Protein AF-A0A439REX5-F1 (afdb_monomer_lite)

Sequence (336 aa):
MKHLKIVAKGWEGYTSYIGGVPFKDGVSEHPVPRYIADRISSGIAMVEINEDGSETPAGVAHRLVAETRERAPVVEALARATDKELEDEAKLDALRAQKAPVERFYTREELEKVVEETGLKGLREISDRWDVKHRAVNPLIEMVLKAQEEFLAKRNQRLQSIADRQAAATKEAEVERLARLEAERLAQEEADRIASTVLGSSVLASVYQVAGHVIQLGEIVNMAHKRSGLTVTGWNKLPDDKREALLAEQVEILEAHYGEKLVDASAPAEKKLEALLGSSVLAPSYEIAGKTVQLGEIVRGAFATFGGTADAWNALAEEAREDLLRLELDRLLVAE

Secondary structure (DSSP, 8-state):
-BEEEE-STT-TT--EEETTEEEETTEESSPBPHHHHHHHHTTS-EEEEPTTS-EEE-SHHHHHHHHTT------PPPPPPPHHHHHHHHHHHHHHTTS-SSSS---HHHHHHHHHHHHHHHHHHHHHHTT---SSHHHHHHHHHHHHHHHHHHHHHHHHHHHHHHHHHHHHHHHHHHHHHHHHHHHHHHHHHHHTSPP--SSS-SEEEETTEEEEHHHHHHHHHHHHT--HHHHHTS-HHHHHHHHHHHHHHHHHHHTSPPEESSS------------SSS-SEEEETTEEEEHHHHHHHHHHHH-S-HHHHHTS-HHHHHHHHHHHHHHHHHT-

Foldseek 3Di:
DWKKFFPAPPCQQPAQDDQNFGDGSRITPDGDPQVSQAVRCVVGWMWTQDPVRDTHTHHDVSCVVVVVPDDDPPDPDDDDDDPVNVVVVVVVVVVVLLDQLDPDDADLVRLVVLCVVPNVVSLCVQLVSLVQDDDDRPVSSVVSNVSVVVSVVVNVVVVVVVVVVVVVVVVVVVVVVVVVVVVVVVVVVVVVVVLQDADFAPPDAQWWDAPNDIDGSSNLSVVLCVVVVDHSNRRVPDDNVVNVVSSVVSQVVVCVVRVHHIDRPVPDPPPVVLDQDFAPPDDQWDQAPNDIDGSVNLSVQLVVVVVDDSVVRNPDDNVVNVVSSVVSVVVRNVVD

pLDDT: mean 90.22, std 8.4, range [50.06, 97.75]

Structure (mmCIF, N/CA/C/O backbone):
data_AF-A0A439REX5-F1
#
_entry.id   AF-A0A439REX5-F1
#
loop_
_atom_site.group_PDB
_atom_site.id
_atom_site.type_symbol
_atom_site.label_atom_id
_atom_site.label_alt_id
_atom_site.label_comp_id
_atom_site.label_asym_id
_atom_site.label_entity_id
_atom_site.label_seq_id
_atom_site.pdbx_PDB_ins_code
_atom_site.Cartn_x
_atom_site.Cartn_y
_atom_site.Cartn_z
_atom_site.occupancy
_atom_site.B_iso_or_equiv
_atom_site.auth_seq_id
_atom_site.auth_comp_id
_atom_site.auth_asym_id
_atom_site.auth_atom_id
_atom_site.pdbx_PDB_model_num
ATOM 1 N N . MET A 1 1 ? -61.080 -21.714 23.906 1.00 80.44 1 MET A N 1
ATOM 2 C CA . MET A 1 1 ? -61.207 -22.833 24.887 1.00 80.44 1 MET A CA 1
ATOM 3 C C . MET A 1 1 ? -62.209 -23.819 24.317 1.00 80.44 1 MET A C 1
ATOM 5 O O . MET A 1 1 ? -63.148 -23.359 23.687 1.00 80.44 1 MET A O 1
ATOM 9 N N . LYS A 1 2 ? -62.015 -25.130 24.485 1.00 92.62 2 LYS A N 1
ATOM 10 C CA . LYS A 1 2 ? -62.755 -26.148 23.718 1.00 92.62 2 LYS A CA 1
ATOM 11 C C . LYS A 1 2 ? -63.795 -26.879 24.568 1.00 92.62 2 LYS A C 1
ATOM 13 O O . LYS A 1 2 ? -63.602 -27.027 25.775 1.00 92.62 2 LYS A O 1
ATOM 18 N N . HIS A 1 3 ? -64.878 -27.335 23.943 1.00 95.88 3 HIS A N 1
ATOM 19 C CA . HIS A 1 3 ? -65.847 -28.236 24.578 1.00 95.88 3 HIS A CA 1
ATOM 20 C C . HIS A 1 3 ? -65.359 -29.683 24.492 1.00 95.88 3 HIS A C 1
ATOM 22 O O . HIS A 1 3 ? -64.594 -30.024 23.592 1.00 95.88 3 HIS A O 1
ATOM 28 N N . LEU A 1 4 ? -65.807 -30.534 25.412 1.00 95.88 4 LEU A N 1
ATOM 29 C CA . LEU A 1 4 ? -65.544 -31.970 25.371 1.00 95.88 4 LEU A CA 1
ATOM 30 C C . LEU A 1 4 ? -66.787 -32.723 24.941 1.00 95.88 4 LEU A C 1
ATOM 32 O O . LEU A 1 4 ? -67.877 -32.452 25.438 1.00 95.88 4 LEU A O 1
ATOM 36 N N . LYS A 1 5 ? -66.600 -33.713 24.079 1.00 96.69 5 LYS A N 1
ATOM 37 C CA . LYS A 1 5 ? -67.635 -34.653 23.672 1.00 96.69 5 LYS A CA 1
ATOM 38 C C . LYS A 1 5 ? -67.193 -36.074 23.966 1.00 96.69 5 LYS A C 1
ATOM 40 O O . LYS A 1 5 ? -66.059 -36.463 23.686 1.00 96.69 5 LYS A O 1
ATOM 45 N N . ILE A 1 6 ? -68.102 -36.851 24.532 1.00 95.94 6 ILE A N 1
ATOM 46 C CA . ILE A 1 6 ? -67.882 -38.249 24.867 1.00 95.94 6 ILE A CA 1
ATOM 47 C C . ILE A 1 6 ? -68.078 -39.086 23.604 1.00 95.94 6 ILE A C 1
ATOM 49 O O . ILE A 1 6 ? -69.128 -39.027 22.971 1.00 95.94 6 ILE A O 1
ATOM 53 N N . VAL A 1 7 ? -67.064 -39.873 23.242 1.00 95.50 7 VAL A N 1
ATOM 54 C CA . VAL A 1 7 ? -67.112 -40.800 22.092 1.00 95.50 7 VAL A CA 1
ATOM 55 C C . VAL A 1 7 ? -67.056 -42.265 22.525 1.00 95.50 7 VAL A C 1
ATOM 57 O O . VAL A 1 7 ? -67.083 -43.173 21.698 1.00 95.50 7 VAL A O 1
ATOM 60 N N . ALA A 1 8 ? -66.964 -42.511 23.833 1.00 93.50 8 ALA A N 1
ATOM 61 C CA . ALA A 1 8 ? -67.012 -43.847 24.397 1.00 93.50 8 ALA A CA 1
ATOM 62 C C . ALA A 1 8 ? -68.394 -44.481 24.177 1.00 93.50 8 ALA A C 1
ATOM 64 O O . ALA A 1 8 ? -69.423 -43.904 24.533 1.00 93.50 8 ALA A O 1
ATOM 65 N N . LYS A 1 9 ? -68.397 -45.700 23.627 1.00 94.12 9 LYS A N 1
ATOM 66 C CA . LYS A 1 9 ? -69.623 -46.431 23.310 1.00 94.12 9 LYS A CA 1
ATOM 67 C C . LYS A 1 9 ? -70.476 -46.677 24.557 1.00 94.12 9 LYS A C 1
ATOM 69 O O . LYS A 1 9 ? -69.984 -47.224 25.543 1.00 94.12 9 LYS A O 1
ATOM 74 N N . GLY A 1 10 ? -71.757 -46.327 24.488 1.00 92.38 10 GLY A N 1
ATOM 75 C CA . GLY A 1 10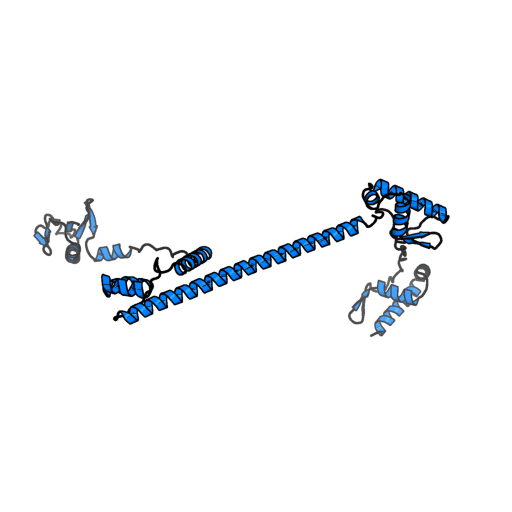 ? -72.718 -46.430 25.589 1.00 92.38 10 GLY A CA 1
ATOM 76 C C . GLY A 1 10 ? -72.784 -45.196 26.495 1.00 92.38 10 GLY A C 1
ATOM 77 O O . GLY A 1 10 ? -73.563 -45.199 27.445 1.00 92.38 10 GLY A O 1
ATOM 78 N N . TRP A 1 11 ? -71.988 -44.159 26.219 1.00 93.25 11 TRP A N 1
ATOM 79 C CA . TRP A 1 11 ? -71.948 -42.901 26.976 1.00 93.25 11 TRP A CA 1
ATOM 80 C C . TRP A 1 11 ? -72.238 -41.668 26.106 1.00 93.25 11 TRP A C 1
ATOM 82 O O . TRP A 1 11 ? -72.167 -40.541 26.593 1.00 93.25 11 TRP A O 1
ATOM 92 N N . GLU A 1 12 ? -72.599 -41.857 24.835 1.00 91.62 12 GLU A N 1
ATOM 93 C CA . GLU A 1 12 ? -72.783 -40.777 23.858 1.00 91.62 12 GLU A CA 1
ATOM 94 C C . GLU A 1 12 ? -73.927 -39.821 24.229 1.00 91.62 12 GLU A C 1
ATOM 96 O O . GLU A 1 12 ? -73.904 -38.667 23.831 1.00 91.62 12 GLU A O 1
ATOM 101 N N . GLY A 1 13 ? -74.916 -40.284 25.002 1.00 92.62 13 GLY A N 1
ATOM 102 C CA . GLY A 1 13 ? -76.040 -39.476 25.493 1.00 92.62 13 GLY A CA 1
ATOM 103 C C . GLY A 1 13 ? -75.952 -39.118 26.978 1.00 92.62 13 GLY A C 1
ATOM 104 O O . GLY A 1 13 ? -76.971 -38.805 27.590 1.00 92.62 13 GLY A O 1
ATOM 105 N N . TYR A 1 14 ? -74.775 -39.243 27.600 1.00 96.19 14 TYR A N 1
ATOM 106 C CA . TYR A 1 14 ? -74.637 -39.031 29.039 1.00 96.19 14 TYR A CA 1
ATOM 107 C C . TYR A 1 14 ? -74.962 -37.580 29.427 1.00 96.19 14 TYR A C 1
ATOM 109 O O . TYR A 1 14 ? -74.356 -36.637 28.914 1.00 96.19 14 TYR A O 1
ATOM 117 N N . THR A 1 15 ? -75.888 -37.425 30.375 1.00 96.75 15 THR A N 1
ATOM 118 C CA . THR A 1 15 ? -76.325 -36.130 30.912 1.00 96.75 15 THR A CA 1
ATOM 119 C C . THR A 1 15 ? -76.210 -36.144 32.432 1.00 96.75 15 THR A C 1
ATOM 121 O O . THR A 1 15 ? -77.103 -36.636 33.116 1.00 96.75 15 THR A O 1
ATOM 124 N N . SER A 1 16 ? -75.072 -35.679 32.952 1.00 96.56 16 SER A N 1
ATOM 125 C CA . SER A 1 16 ? -74.766 -35.475 34.379 1.00 96.56 16 SER A CA 1
ATOM 126 C C . SER A 1 16 ? -73.330 -34.925 34.496 1.00 96.56 16 SER A C 1
ATOM 128 O O . SER A 1 16 ? -72.743 -34.469 33.517 1.00 96.56 16 SER A O 1
ATOM 130 N N . TYR A 1 17 ? -72.726 -34.968 35.680 1.00 96.25 17 TYR A N 1
ATOM 131 C CA . TYR A 1 17 ? -71.362 -34.508 35.919 1.00 96.25 17 TYR A CA 1
ATOM 132 C C . TYR A 1 17 ? -70.325 -35.608 35.663 1.00 96.25 17 TYR A C 1
ATOM 134 O O . TYR A 1 17 ? -70.511 -36.756 36.072 1.00 96.25 17 TYR A O 1
ATOM 142 N N . ILE A 1 18 ? -69.192 -35.242 35.055 1.00 94.81 18 ILE A N 1
ATOM 143 C CA . ILE A 1 18 ? -67.965 -36.052 35.015 1.00 94.81 18 ILE A CA 1
ATOM 144 C C . ILE A 1 18 ? -66.803 -35.179 35.476 1.00 94.81 18 ILE A C 1
ATOM 146 O O . ILE A 1 18 ? -66.543 -34.120 34.911 1.00 94.81 18 ILE A O 1
ATOM 150 N N . GLY A 1 19 ? -66.106 -35.599 36.535 1.00 88.25 19 GLY A N 1
ATOM 151 C CA . GLY A 1 19 ? -64.928 -34.882 37.037 1.00 88.25 19 GLY A CA 1
ATOM 152 C C . GLY A 1 19 ? -65.187 -33.423 37.445 1.00 88.25 19 GLY A C 1
ATOM 153 O O . GLY A 1 19 ? -64.250 -32.624 37.414 1.00 88.25 19 GLY A O 1
ATOM 154 N N . GLY A 1 20 ? -66.435 -33.085 37.800 1.00 92.69 20 GLY A N 1
ATOM 155 C CA . GLY A 1 20 ? -66.883 -31.729 38.144 1.00 92.69 20 GLY A CA 1
ATOM 156 C C . GLY A 1 20 ? -67.380 -30.886 36.963 1.00 92.69 20 GLY A C 1
ATOM 157 O O . GLY A 1 20 ? -67.770 -29.743 37.171 1.00 92.69 20 GLY A O 1
ATOM 158 N N . VAL A 1 21 ? -67.395 -31.430 35.743 1.00 96.25 21 VAL A N 1
ATOM 159 C CA . VAL A 1 21 ? -67.891 -30.752 34.536 1.00 96.25 21 VAL A CA 1
ATOM 160 C C . VAL A 1 21 ? -69.295 -31.265 34.199 1.00 96.25 21 VAL A C 1
ATOM 162 O O . VAL A 1 21 ? -69.457 -32.484 34.114 1.00 96.25 21 VAL A O 1
ATOM 165 N N . PRO A 1 22 ? -70.301 -30.389 34.015 1.00 97.38 22 PRO A N 1
ATOM 166 C CA . PRO A 1 22 ? -71.627 -30.794 33.560 1.00 97.38 22 PRO A CA 1
ATOM 167 C C . PRO A 1 22 ? -71.602 -31.166 32.072 1.00 97.38 22 PRO A C 1
ATOM 169 O O . PRO A 1 22 ? -71.076 -30.423 31.239 1.00 97.38 22 PRO A O 1
ATOM 172 N N . PHE A 1 23 ? -72.186 -32.317 31.752 1.00 97.56 23 PHE A N 1
ATOM 173 C CA . PHE A 1 23 ? -72.428 -32.789 30.394 1.00 97.56 23 PHE A CA 1
ATOM 174 C C . PHE A 1 23 ? -73.927 -32.877 30.136 1.00 97.56 23 PHE A C 1
ATOM 176 O O . PHE A 1 23 ? -74.691 -33.285 31.015 1.00 97.56 23 PHE A O 1
ATOM 183 N N . LYS A 1 24 ? -74.316 -32.549 28.908 1.00 97.50 24 LYS A N 1
ATOM 184 C CA . LYS A 1 24 ? -75.661 -32.708 28.376 1.00 97.50 24 LYS A CA 1
ATOM 185 C C . LYS A 1 24 ? -75.569 -33.352 27.001 1.00 97.50 24 LYS A C 1
ATOM 187 O O . LYS A 1 24 ? -74.839 -32.863 26.141 1.00 97.50 24 LYS A O 1
ATOM 192 N N . ASP A 1 25 ? -76.270 -34.468 26.830 1.00 96.31 25 ASP A N 1
ATOM 193 C CA . ASP A 1 25 ? -76.273 -35.269 25.602 1.00 96.31 25 ASP A CA 1
ATOM 194 C C . ASP A 1 25 ? -74.845 -35.612 25.126 1.00 96.31 25 ASP A C 1
ATOM 196 O O . ASP A 1 25 ? -74.505 -35.493 23.951 1.00 96.31 25 ASP A O 1
ATOM 200 N N . GLY A 1 26 ? -73.976 -35.975 26.079 1.00 95.00 26 GLY A N 1
ATOM 201 C CA . GLY A 1 26 ? -72.585 -36.351 25.823 1.00 95.00 26 GLY A CA 1
ATOM 202 C C . GLY A 1 26 ? -71.633 -35.195 25.509 1.00 95.00 26 GLY A C 1
ATOM 203 O O . GLY A 1 26 ? -70.465 -35.458 25.229 1.00 95.00 26 GLY A O 1
ATOM 204 N N . VAL A 1 27 ? -72.069 -33.931 25.580 1.00 96.44 27 VAL A N 1
ATOM 205 C CA . VAL A 1 27 ? -71.230 -32.743 25.334 1.00 96.44 27 VAL A CA 1
ATOM 206 C C . VAL A 1 27 ? -71.161 -31.864 26.582 1.00 96.44 27 VAL A C 1
ATOM 208 O O . VAL A 1 27 ? -72.152 -31.689 27.286 1.00 96.44 27 VAL A O 1
ATOM 211 N N . SER A 1 28 ? -69.989 -31.308 26.891 1.00 96.94 28 SER A N 1
ATOM 212 C CA . SER A 1 28 ? -69.825 -30.412 28.036 1.00 96.94 28 SER A CA 1
ATOM 213 C C . SER A 1 28 ? -70.603 -29.111 27.825 1.00 96.94 28 SER A C 1
ATOM 215 O O . SER A 1 28 ? -70.482 -28.474 26.778 1.00 96.94 28 SER A O 1
ATOM 217 N N . GLU A 1 29 ? -71.360 -28.665 28.829 1.00 96.50 29 GLU A N 1
ATOM 218 C CA . GLU A 1 29 ? -72.165 -27.433 28.715 1.00 96.50 29 GLU A CA 1
ATOM 219 C C . GLU A 1 29 ? -71.299 -26.169 28.604 1.00 96.50 29 GLU A C 1
ATOM 221 O O . GLU A 1 29 ? -71.707 -25.157 28.033 1.00 96.50 29 GLU A O 1
ATOM 226 N N . HIS A 1 30 ? -70.073 -26.229 29.127 1.00 95.38 30 HIS A N 1
ATOM 227 C CA . HIS A 1 30 ? -69.106 -25.138 29.090 1.00 95.38 30 HIS A CA 1
ATOM 228 C C . HIS A 1 30 ? -67.764 -25.606 28.509 1.00 95.38 30 HIS A C 1
ATOM 230 O O . HIS A 1 30 ? -67.448 -26.802 28.588 1.00 95.38 30 HIS A O 1
ATOM 236 N N . PRO A 1 31 ? -66.954 -24.685 27.951 1.00 95.44 31 PRO A N 1
ATOM 237 C CA . PRO A 1 31 ? -65.585 -24.983 27.561 1.00 95.44 31 PRO A CA 1
ATOM 238 C C . PRO A 1 31 ? -64.772 -25.461 28.762 1.00 95.44 31 PRO A C 1
ATOM 240 O O . PRO A 1 31 ? -64.826 -24.874 29.845 1.00 95.44 31 PRO A O 1
ATOM 243 N N . VAL A 1 32 ? -63.995 -26.519 28.567 1.00 95.19 32 VAL A N 1
ATOM 244 C CA . VAL A 1 32 ? -63.268 -27.180 29.649 1.00 95.19 32 VAL A CA 1
ATOM 245 C C . VAL A 1 32 ? -61.793 -26.774 29.598 1.00 95.19 32 VAL A C 1
ATOM 247 O O . VAL A 1 32 ? -61.160 -26.881 28.544 1.00 95.19 32 VAL A O 1
ATOM 250 N N . PRO A 1 33 ? -61.200 -26.314 30.716 1.00 94.00 33 PRO A N 1
ATOM 251 C CA . PRO A 1 33 ? -59.765 -26.072 30.794 1.00 94.00 33 PRO A CA 1
ATOM 252 C C . PRO A 1 33 ? -58.958 -27.331 30.466 1.00 94.00 33 PRO A C 1
ATOM 254 O O . PRO A 1 33 ? -59.290 -28.429 30.917 1.00 94.00 33 PRO A O 1
ATOM 257 N N . ARG A 1 34 ? -57.846 -27.154 29.746 1.00 91.81 34 ARG A N 1
ATOM 258 C CA . ARG A 1 34 ? -57.000 -28.243 29.225 1.00 91.81 34 ARG A CA 1
ATOM 259 C C . ARG A 1 34 ? -56.662 -29.316 30.269 1.00 91.81 34 ARG A C 1
ATOM 261 O O . ARG A 1 34 ? -56.856 -30.496 30.015 1.00 91.81 34 ARG A O 1
ATOM 268 N N . TYR A 1 35 ? -56.239 -28.920 31.469 1.00 92.88 35 TYR A N 1
ATOM 269 C CA . TYR A 1 35 ? -55.862 -29.875 32.521 1.00 92.88 35 TYR A CA 1
ATOM 270 C C . TYR A 1 35 ? -57.040 -30.734 33.029 1.00 92.88 35 TYR A C 1
ATOM 272 O O . TYR A 1 35 ? -56.840 -31.867 33.468 1.00 92.88 35 TYR A O 1
ATOM 280 N N . ILE A 1 36 ? -58.275 -30.219 32.972 1.00 94.50 36 ILE A N 1
ATOM 281 C CA . ILE A 1 36 ? -59.481 -30.975 33.337 1.00 94.50 36 ILE A CA 1
ATOM 282 C C . ILE A 1 36 ? -59.846 -31.929 32.202 1.00 94.50 36 ILE A C 1
ATOM 284 O O . ILE A 1 36 ? -60.109 -33.103 32.466 1.00 94.50 36 ILE A O 1
ATOM 288 N N . ALA A 1 37 ? -59.801 -31.447 30.956 1.00 94.12 37 ALA A N 1
ATOM 289 C CA . ALA A 1 37 ? -60.010 -32.267 29.766 1.00 94.12 37 ALA A CA 1
ATOM 290 C C . ALA A 1 37 ? -59.075 -33.473 29.741 1.00 94.12 37 ALA A C 1
ATOM 292 O O . ALA A 1 37 ? -59.508 -34.593 29.493 1.00 94.12 37 ALA A O 1
ATOM 293 N N . ASP A 1 38 ? -57.820 -33.264 30.114 1.00 93.31 38 ASP A N 1
ATOM 294 C CA . ASP A 1 38 ? -56.808 -34.308 30.223 1.00 93.31 38 ASP A CA 1
ATOM 295 C C . ASP A 1 38 ? -57.121 -35.375 31.239 1.00 93.31 38 ASP A C 1
ATOM 297 O O . ASP A 1 38 ? -57.063 -36.571 30.945 1.00 93.31 38 ASP A O 1
ATOM 301 N N . ARG A 1 39 ? -57.455 -34.929 32.445 1.00 93.44 39 ARG A N 1
ATOM 302 C CA . ARG A 1 39 ? -57.762 -35.821 33.550 1.00 93.44 39 ARG A CA 1
ATOM 303 C C . ARG A 1 39 ? -58.980 -36.680 33.233 1.00 93.44 39 ARG A C 1
ATOM 305 O O . ARG A 1 39 ? -58.963 -37.874 33.504 1.00 93.44 39 ARG A O 1
ATOM 312 N N . ILE A 1 40 ? -60.016 -36.084 32.646 1.00 94.06 40 ILE A N 1
ATOM 313 C CA . ILE A 1 40 ? -61.238 -36.798 32.270 1.00 94.06 40 ILE A CA 1
ATOM 314 C C . ILE A 1 40 ? -60.965 -37.761 31.100 1.00 94.06 40 ILE A C 1
ATOM 316 O O . ILE A 1 40 ? -61.323 -38.937 31.175 1.00 94.06 40 ILE A O 1
ATOM 320 N N . SER A 1 41 ? -60.262 -37.298 30.062 1.00 94.00 41 SER A N 1
ATOM 321 C CA . SER A 1 41 ? -59.966 -38.093 28.856 1.00 94.00 41 SER A CA 1
ATOM 322 C C . SER A 1 41 ? -58.972 -39.232 29.103 1.00 94.00 41 SER A C 1
ATOM 324 O O . SER A 1 41 ? -58.785 -40.095 28.252 1.00 94.00 41 SER A O 1
ATOM 326 N N . SER A 1 42 ? -58.330 -39.258 30.275 1.00 91.25 42 SER A N 1
ATOM 327 C CA . SER A 1 42 ? -57.478 -40.374 30.698 1.00 91.25 42 SER A CA 1
ATOM 328 C C . SER A 1 42 ? -58.290 -41.619 31.081 1.00 91.25 42 SER A C 1
ATOM 330 O O . SER A 1 42 ? -57.760 -42.724 31.029 1.00 91.25 42 SER A O 1
ATOM 332 N N . GLY A 1 43 ? -59.557 -41.452 31.480 1.00 89.50 43 GLY A N 1
ATOM 333 C CA . GLY A 1 43 ? -60.440 -42.556 31.877 1.00 89.50 43 GLY A CA 1
ATOM 334 C C . GLY A 1 43 ? -61.531 -42.893 30.859 1.00 89.50 43 GLY A C 1
ATOM 335 O O . GLY A 1 43 ? -62.015 -44.021 30.838 1.00 89.50 43 GLY A O 1
ATOM 336 N N . ILE A 1 44 ? -61.931 -41.931 30.023 1.00 91.81 44 ILE A N 1
ATOM 337 C CA . ILE A 1 44 ? -63.029 -42.079 29.060 1.00 91.81 44 ILE A CA 1
ATOM 338 C C . ILE A 1 44 ? -62.569 -41.534 27.709 1.00 91.81 44 ILE A C 1
ATOM 340 O O . ILE A 1 44 ? -61.976 -40.462 27.644 1.00 91.81 44 ILE A O 1
ATOM 344 N N . ALA A 1 45 ? -62.874 -42.247 26.623 1.00 93.06 45 ALA A N 1
ATOM 345 C CA . ALA A 1 45 ? -62.590 -41.764 25.277 1.00 93.06 45 ALA A CA 1
ATOM 346 C C . ALA A 1 45 ? -63.434 -40.515 24.968 1.00 93.06 45 ALA A C 1
ATOM 348 O O . ALA A 1 45 ? -64.669 -40.570 24.945 1.00 93.06 45 ALA A O 1
ATOM 349 N N . MET A 1 46 ? -62.757 -39.391 24.735 1.00 94.31 46 MET A N 1
ATOM 350 C CA . MET A 1 46 ? -63.370 -38.094 24.457 1.00 94.31 46 MET A CA 1
ATOM 351 C C . MET A 1 46 ? -62.665 -37.383 23.300 1.00 94.31 46 MET A C 1
ATOM 353 O O . MET A 1 46 ? -61.512 -37.671 22.973 1.00 94.31 46 MET A O 1
ATOM 357 N N . VAL A 1 47 ? -63.365 -36.425 22.704 1.00 95.69 47 VAL A N 1
ATOM 358 C CA . VAL A 1 47 ? -62.839 -35.503 21.694 1.00 95.69 47 VAL A CA 1
ATOM 359 C C . VAL A 1 47 ? -63.071 -34.062 22.139 1.00 95.69 47 VAL A C 1
ATOM 361 O O . VAL A 1 47 ? -64.063 -33.749 22.796 1.00 95.69 47 VAL A O 1
ATOM 364 N N . GLU A 1 48 ? -62.137 -33.182 21.805 1.00 94.50 48 GLU A N 1
ATOM 365 C CA . GLU A 1 48 ? -62.281 -31.739 21.931 1.00 94.50 48 GLU A CA 1
ATOM 366 C C . GLU A 1 48 ? -62.934 -31.191 20.660 1.00 94.50 48 GLU A C 1
ATOM 368 O O . GLU A 1 48 ? -62.441 -31.444 19.558 1.00 94.50 48 GLU A O 1
ATOM 373 N N . ILE A 1 49 ? -64.002 -30.412 20.819 1.00 94.81 49 ILE A N 1
ATOM 374 C CA . ILE A 1 49 ? -64.639 -29.671 19.728 1.00 94.81 49 ILE A CA 1
ATOM 375 C C . ILE A 1 49 ? -63.934 -28.317 19.599 1.00 94.81 49 ILE A C 1
ATOM 377 O O . ILE A 1 49 ? -63.928 -27.514 20.541 1.00 94.81 49 ILE A O 1
ATOM 381 N N . ASN A 1 50 ? -63.314 -28.084 18.445 1.00 88.88 50 ASN A N 1
ATOM 382 C CA . ASN A 1 50 ? -62.651 -26.833 18.092 1.00 88.88 50 ASN A CA 1
ATOM 383 C C . ASN A 1 50 ? -63.672 -25.755 17.684 1.00 88.88 50 ASN A C 1
ATOM 385 O O . ASN A 1 50 ? -64.848 -26.034 17.465 1.00 88.88 50 ASN A O 1
ATOM 389 N N . GLU A 1 51 ? -63.221 -24.503 17.576 1.00 85.81 51 GLU A N 1
ATOM 390 C CA . GLU A 1 51 ? -64.086 -23.354 17.250 1.00 85.81 51 GLU A CA 1
ATOM 391 C C . GLU A 1 51 ? -64.722 -23.443 15.851 1.00 85.81 51 GLU A C 1
ATOM 393 O O . GLU A 1 51 ? -65.780 -22.868 15.616 1.00 85.81 51 GLU A O 1
ATOM 398 N N . ASP A 1 52 ? -64.121 -24.213 14.944 1.00 85.00 52 ASP A N 1
ATOM 399 C CA . ASP A 1 52 ? -64.627 -24.516 13.600 1.00 85.00 52 ASP A CA 1
ATOM 400 C C . ASP A 1 52 ? -65.580 -25.729 13.561 1.00 85.00 52 ASP A C 1
ATOM 402 O O . ASP A 1 52 ? -66.024 -26.142 12.490 1.00 85.00 52 ASP A O 1
ATOM 406 N N . GLY A 1 53 ? -65.891 -26.318 14.721 1.00 86.56 53 GLY A N 1
ATOM 407 C CA . GLY A 1 53 ? -66.705 -27.526 14.846 1.00 86.56 53 GLY A CA 1
ATOM 408 C C . GLY A 1 53 ? -65.958 -28.826 14.535 1.00 86.56 53 GLY A C 1
ATOM 409 O O . GLY A 1 53 ? -66.568 -29.894 14.592 1.00 86.56 53 GLY A O 1
ATOM 410 N N . SER A 1 54 ? -64.657 -28.775 14.231 1.00 90.81 54 SER A N 1
ATOM 411 C CA . SER A 1 54 ? -63.855 -29.982 14.033 1.00 90.81 54 SER A CA 1
ATOM 412 C C . SER A 1 54 ? -63.597 -30.699 15.360 1.00 90.81 54 SER A C 1
ATOM 414 O O . SER A 1 54 ? -63.409 -30.078 16.408 1.00 90.81 54 SER A O 1
ATOM 416 N N . GLU A 1 55 ? -63.577 -32.029 15.318 1.00 93.44 55 GLU A N 1
ATOM 417 C CA . GLU A 1 55 ? -63.319 -32.867 16.487 1.00 93.44 55 GLU A CA 1
ATOM 418 C C . GLU A 1 55 ? -61.865 -33.344 16.477 1.00 93.44 55 GLU A C 1
ATOM 420 O O . GLU A 1 55 ? -61.393 -33.955 15.518 1.00 93.44 55 GLU A O 1
ATOM 425 N N . THR A 1 56 ? -61.146 -33.081 17.566 1.00 91.31 56 THR A N 1
ATOM 426 C CA . THR A 1 56 ? -59.776 -33.573 17.776 1.00 91.31 56 THR A CA 1
ATOM 427 C C . THR A 1 56 ? -59.723 -34.501 18.982 1.00 91.31 56 THR A C 1
ATOM 429 O O . THR A 1 56 ? -60.371 -34.203 19.981 1.00 91.31 56 THR A O 1
ATOM 432 N N . PRO A 1 57 ? -58.967 -35.611 18.949 1.00 91.62 57 PRO A N 1
ATOM 433 C CA . PRO A 1 57 ? -58.846 -36.495 20.106 1.00 91.62 57 PRO A CA 1
ATOM 434 C C . PRO A 1 57 ? -58.385 -35.748 21.363 1.00 91.62 57 PRO A C 1
ATOM 436 O O . PRO A 1 57 ? -57.387 -35.025 21.331 1.00 91.62 57 PRO A O 1
ATOM 439 N N . ALA A 1 58 ? -59.111 -35.925 22.466 1.00 89.81 58 ALA A N 1
ATOM 440 C CA . ALA A 1 58 ? -58.805 -35.273 23.731 1.00 89.81 58 ALA A CA 1
ATOM 441 C C . ALA A 1 58 ? -57.792 -36.088 24.551 1.00 89.81 58 ALA A C 1
ATOM 443 O O . ALA A 1 58 ? -57.731 -37.315 24.468 1.00 89.81 58 ALA A O 1
ATOM 444 N N . GLY A 1 59 ? -57.021 -35.401 25.395 1.00 91.12 59 GLY A N 1
ATOM 445 C CA . GLY A 1 59 ? -56.181 -36.029 26.412 1.00 91.12 59 GLY A CA 1
ATOM 446 C C . GLY A 1 59 ? -54.675 -36.007 26.153 1.00 91.12 59 GLY A C 1
ATOM 447 O O . GLY A 1 59 ? -54.177 -35.750 25.054 1.00 91.12 59 GLY A O 1
ATOM 448 N N . VAL A 1 60 ? -53.930 -36.304 27.222 1.00 88.19 60 VAL A N 1
ATOM 449 C CA . VAL A 1 60 ? -52.461 -36.216 27.259 1.00 88.19 60 VAL A CA 1
ATOM 450 C C . VAL A 1 60 ? -51.808 -37.171 26.266 1.00 88.19 60 VAL A C 1
ATOM 452 O O . VAL A 1 60 ? -50.868 -36.775 25.585 1.00 88.19 60 VAL A O 1
ATOM 455 N N . ALA A 1 61 ? -52.317 -38.399 26.135 1.00 85.06 61 ALA A N 1
ATOM 456 C CA . ALA A 1 61 ? -51.739 -39.404 25.243 1.00 85.06 61 ALA A CA 1
ATOM 457 C C . ALA A 1 61 ? -51.738 -38.949 23.773 1.00 85.06 61 ALA A C 1
ATOM 459 O O . ALA A 1 61 ? -50.716 -39.043 23.097 1.00 85.06 61 ALA A O 1
ATOM 460 N N . HIS A 1 62 ? -52.852 -38.388 23.292 1.00 86.50 62 HIS A N 1
ATOM 461 C CA . HIS A 1 62 ? -52.951 -37.890 21.920 1.00 86.50 62 HIS A CA 1
ATOM 462 C C . HIS A 1 62 ? -52.057 -36.679 21.673 1.00 86.50 62 HIS A C 1
ATOM 464 O O . HIS A 1 62 ? -51.438 -36.577 20.614 1.00 86.50 62 HIS A O 1
ATOM 470 N N . ARG A 1 63 ? -51.921 -35.792 22.660 1.00 83.88 63 ARG A N 1
ATOM 471 C CA . ARG A 1 63 ? -51.029 -34.642 22.526 1.00 83.88 63 ARG A CA 1
ATOM 472 C C . ARG A 1 63 ? -49.562 -34.997 22.608 1.00 83.88 63 ARG A C 1
ATOM 474 O O . ARG A 1 63 ? -48.806 -34.448 21.830 1.00 83.88 63 ARG A O 1
ATOM 481 N N . LEU A 1 64 ? -49.157 -35.951 23.442 1.00 84.69 64 LEU A N 1
ATOM 482 C CA . LEU A 1 64 ? -47.778 -36.443 23.413 1.00 84.69 64 LEU A CA 1
ATOM 483 C C . LEU A 1 64 ? -47.408 -36.952 22.011 1.00 84.69 64 LEU A C 1
ATOM 485 O O . LEU A 1 64 ? -46.306 -36.706 21.534 1.00 84.69 64 LEU A O 1
ATOM 489 N N . VAL A 1 65 ? -48.340 -37.591 21.301 1.00 84.12 65 VAL A N 1
ATOM 490 C CA . VAL A 1 65 ? -48.122 -38.037 19.914 1.00 84.12 65 VAL A CA 1
ATOM 491 C C . VAL A 1 65 ? -48.133 -36.877 18.907 1.00 84.12 65 VAL A C 1
ATOM 493 O O . VAL A 1 65 ? -47.365 -36.899 17.947 1.00 84.12 65 VAL A O 1
ATOM 496 N N . ALA A 1 66 ? -48.988 -35.871 19.097 1.00 80.50 66 ALA A N 1
ATOM 497 C CA . ALA A 1 66 ? -49.074 -34.720 18.196 1.00 80.50 66 ALA A CA 1
ATOM 498 C C . ALA A 1 66 ? -47.906 -33.731 18.383 1.00 80.50 66 ALA A C 1
ATOM 500 O O . ALA A 1 66 ? -47.254 -33.357 17.412 1.00 80.50 66 ALA A O 1
ATOM 501 N N . GLU A 1 67 ? -47.603 -33.360 19.627 1.00 77.56 67 GLU A N 1
ATOM 502 C CA . GLU A 1 67 ? -46.592 -32.364 20.011 1.00 77.56 67 GLU A CA 1
ATOM 503 C C . GLU A 1 67 ? -45.159 -32.898 19.831 1.00 77.56 67 GLU A C 1
ATOM 505 O O . GLU A 1 67 ? -44.248 -32.129 19.546 1.00 77.56 67 GLU A O 1
ATOM 510 N N . THR A 1 68 ? -44.925 -34.218 19.874 1.00 75.31 68 THR A N 1
ATOM 511 C CA . THR A 1 68 ? -43.595 -34.794 19.550 1.00 75.31 68 THR A CA 1
ATOM 512 C C . THR A 1 68 ? -43.156 -34.559 18.102 1.00 75.31 68 THR A C 1
ATOM 514 O O . THR A 1 68 ? -41.966 -34.674 17.788 1.00 75.31 68 THR A O 1
ATOM 517 N N . ARG A 1 69 ? -44.099 -34.231 17.211 1.00 72.75 69 ARG A N 1
ATOM 518 C CA . ARG A 1 69 ? -43.827 -33.879 15.810 1.00 72.75 69 ARG A CA 1
ATOM 519 C C . ARG A 1 69 ? -43.553 -32.392 15.613 1.00 72.75 69 ARG A C 1
ATOM 521 O O . ARG A 1 69 ? -43.129 -32.006 14.526 1.00 72.75 69 ARG A O 1
ATOM 528 N N . GLU A 1 70 ? -43.753 -31.573 16.639 1.00 74.88 70 GLU A N 1
ATOM 529 C CA . GLU A 1 70 ? -43.433 -30.156 16.591 1.00 74.88 70 GLU A CA 1
ATOM 530 C C . GLU A 1 70 ? -41.907 -29.987 16.674 1.00 74.88 70 GLU A C 1
ATOM 532 O O . GLU A 1 70 ? -41.228 -30.536 17.547 1.00 74.88 70 GLU A O 1
ATOM 537 N N . ARG A 1 71 ? -41.330 -29.297 15.691 1.00 72.69 71 ARG A N 1
ATOM 538 C CA . ARG A 1 71 ? -39.897 -28.998 15.633 1.00 72.69 71 ARG A CA 1
ATOM 539 C C . ARG A 1 71 ? -39.728 -27.507 15.863 1.00 72.69 71 ARG A C 1
ATOM 541 O O . ARG A 1 71 ? -40.408 -26.712 15.222 1.00 72.69 71 ARG A O 1
ATOM 548 N N . ALA A 1 72 ? -38.809 -27.140 16.754 1.00 78.12 72 ALA A N 1
ATOM 549 C CA . ALA A 1 72 ? -38.407 -25.748 16.886 1.00 78.12 72 ALA A CA 1
ATOM 550 C C . ALA A 1 72 ? -37.901 -25.237 15.524 1.00 78.12 72 ALA A C 1
ATOM 552 O O . ALA A 1 72 ? -37.213 -25.990 14.821 1.00 78.12 72 ALA A O 1
ATOM 553 N N . PRO A 1 73 ? -38.230 -23.993 15.135 1.00 78.31 73 PRO A N 1
ATOM 554 C CA . PRO A 1 73 ? -37.684 -23.408 13.923 1.00 78.31 73 PRO A CA 1
ATOM 555 C C . PRO A 1 73 ? -36.156 -23.418 14.015 1.00 78.31 73 PRO A C 1
ATOM 557 O O . PRO A 1 73 ? -35.581 -23.011 15.027 1.00 78.31 73 PRO A O 1
ATOM 560 N N . VAL A 1 74 ? -35.502 -23.926 12.970 1.00 79.19 74 VAL A N 1
ATOM 561 C CA . VAL A 1 74 ? -34.041 -23.909 12.875 1.00 79.19 74 VAL A CA 1
ATOM 562 C C . VAL A 1 74 ? -33.631 -22.453 12.701 1.00 79.19 74 VAL A C 1
ATOM 564 O O . VAL A 1 74 ? -33.839 -21.869 11.642 1.00 79.19 74 VAL A O 1
ATOM 567 N N . VAL A 1 75 ? -33.098 -21.855 13.763 1.00 80.62 75 VAL A N 1
ATOM 568 C CA . VAL A 1 75 ? -32.475 -20.534 13.681 1.00 80.62 75 VAL A CA 1
ATOM 569 C C . VAL A 1 75 ? -31.192 -20.709 12.880 1.00 80.62 75 VAL A C 1
ATOM 571 O O . VAL A 1 75 ? -30.300 -21.453 13.294 1.00 80.62 75 VAL A O 1
ATOM 574 N N . GLU A 1 76 ? -31.120 -20.076 11.711 1.00 80.19 76 GLU A N 1
ATOM 575 C CA . GLU A 1 76 ? -29.899 -20.069 10.910 1.00 80.19 76 GLU A CA 1
ATOM 576 C C . GLU A 1 76 ? -28.745 -19.475 11.727 1.00 80.19 76 GLU A C 1
ATOM 578 O O . GLU A 1 76 ? -28.920 -18.524 12.494 1.00 80.19 76 GLU A O 1
ATOM 583 N N . ALA A 1 77 ? -27.557 -20.066 11.595 1.00 77.94 77 ALA A N 1
ATOM 584 C CA . ALA A 1 77 ? -26.375 -19.570 12.282 1.00 77.94 77 ALA A CA 1
ATOM 585 C C . ALA A 1 77 ? -26.078 -18.136 11.820 1.00 77.94 77 ALA A C 1
ATOM 587 O O . ALA A 1 77 ? -26.038 -17.867 10.619 1.00 77.94 77 ALA A O 1
ATOM 588 N N . LEU A 1 78 ? -25.853 -17.227 12.774 1.00 79.19 78 LEU A N 1
ATOM 589 C CA . LEU A 1 78 ? -25.477 -15.847 12.472 1.00 79.19 78 LEU A CA 1
ATOM 590 C C . LEU A 1 78 ? -24.237 -15.836 11.569 1.00 79.19 78 LEU A C 1
ATOM 592 O O . LEU A 1 78 ? -23.253 -16.534 11.840 1.00 79.19 78 LEU A O 1
ATOM 596 N N . ALA A 1 79 ? -24.294 -15.047 10.497 1.00 82.25 79 ALA A N 1
ATOM 597 C CA . ALA A 1 79 ? -23.158 -14.859 9.608 1.00 82.25 79 ALA A CA 1
ATOM 598 C C . ALA A 1 79 ? -21.960 -14.310 10.398 1.00 82.25 79 ALA A C 1
ATOM 600 O O . ALA A 1 79 ? -22.115 -13.475 11.293 1.00 82.25 79 ALA A O 1
ATOM 601 N N . ARG A 1 80 ? -20.755 -14.791 10.076 1.00 82.81 80 ARG A N 1
ATOM 602 C CA . ARG A 1 80 ? -19.528 -14.207 10.628 1.00 82.81 80 ARG A CA 1
ATOM 603 C C . ARG A 1 80 ? -19.377 -12.783 10.103 1.00 82.81 80 ARG A C 1
ATOM 605 O O . ARG A 1 80 ? -19.596 -12.555 8.916 1.00 82.81 80 ARG A O 1
ATOM 612 N N . ALA A 1 81 ? -18.965 -11.876 10.986 1.00 83.25 81 ALA A N 1
ATOM 613 C CA . ALA A 1 81 ? -18.598 -10.521 10.606 1.00 83.25 81 ALA A CA 1
ATOM 614 C C . ALA A 1 81 ? -17.462 -10.555 9.574 1.00 83.25 81 ALA A C 1
ATOM 616 O O . ALA A 1 81 ? -16.535 -11.365 9.672 1.00 83.25 81 ALA A O 1
ATOM 617 N N . THR A 1 82 ? -17.563 -9.691 8.575 1.00 88.88 82 THR A N 1
ATOM 618 C CA . THR A 1 82 ? -16.535 -9.495 7.553 1.00 88.88 82 THR A CA 1
ATOM 619 C C . THR A 1 82 ? -15.373 -8.667 8.106 1.00 88.88 82 THR A C 1
ATOM 621 O O . THR A 1 82 ? -15.554 -7.873 9.029 1.00 88.88 82 THR A O 1
ATOM 624 N N . ASP A 1 83 ? -14.184 -8.788 7.507 1.00 86.94 83 ASP A N 1
ATOM 625 C CA . ASP A 1 83 ? -13.003 -8.008 7.922 1.00 86.94 83 ASP A CA 1
ATOM 626 C C . ASP A 1 83 ? -13.272 -6.494 7.890 1.00 86.94 83 ASP A C 1
ATOM 628 O O . ASP A 1 83 ? -12.832 -5.751 8.764 1.00 86.94 83 ASP A O 1
ATOM 632 N N . LYS A 1 84 ? -14.085 -6.044 6.927 1.00 84.69 84 LYS A N 1
ATOM 633 C CA . LYS A 1 84 ? -14.510 -4.648 6.807 1.00 84.69 84 LYS A CA 1
ATOM 634 C C . LYS A 1 84 ? -15.405 -4.200 7.967 1.00 84.69 84 LYS A C 1
ATOM 636 O O . LYS A 1 84 ? -15.225 -3.099 8.475 1.00 84.69 84 LYS A O 1
ATOM 641 N N . GLU A 1 85 ? -16.353 -5.033 8.394 1.00 85.81 85 GLU A N 1
ATOM 642 C CA . GLU A 1 85 ? -17.201 -4.733 9.558 1.00 85.81 85 GLU A CA 1
ATOM 643 C C . GLU A 1 85 ? -16.366 -4.655 10.839 1.00 85.81 85 GLU A C 1
ATOM 645 O O . GLU A 1 85 ? -16.587 -3.762 11.654 1.00 85.81 85 GLU A O 1
ATOM 650 N N . LEU A 1 86 ? -15.352 -5.514 10.967 1.00 82.00 86 LEU A N 1
ATOM 651 C CA . LEU A 1 86 ? -14.402 -5.488 12.079 1.00 82.00 86 LEU A CA 1
ATOM 652 C C . LEU A 1 86 ? -13.557 -4.203 12.093 1.00 82.00 86 LEU A C 1
ATOM 654 O O . LEU A 1 86 ? -13.359 -3.590 13.143 1.00 82.00 86 LEU A O 1
ATOM 658 N N . GLU A 1 87 ? -13.067 -3.767 10.929 1.00 80.75 87 GLU A N 1
ATOM 659 C CA . GLU A 1 87 ? -12.334 -2.504 10.796 1.00 80.75 87 GLU A CA 1
ATOM 660 C C . GLU A 1 87 ? -13.205 -1.287 11.121 1.00 80.75 87 GLU A C 1
ATOM 662 O O . GLU A 1 87 ? -12.741 -0.341 11.764 1.00 80.75 87 GLU A O 1
ATOM 667 N N . ASP A 1 88 ? -14.456 -1.285 10.669 1.00 79.62 88 ASP A N 1
ATOM 668 C CA . ASP A 1 88 ? -15.379 -0.176 10.892 1.00 79.62 88 ASP A CA 1
ATOM 669 C C . ASP A 1 88 ? -15.852 -0.121 12.355 1.00 79.62 88 ASP A C 1
ATOM 671 O O . ASP A 1 88 ? -15.942 0.971 12.925 1.00 79.62 88 ASP A O 1
ATOM 675 N N . GLU A 1 89 ? -16.034 -1.269 13.012 1.00 78.12 89 GLU A N 1
ATOM 676 C CA . GLU A 1 89 ? -16.264 -1.353 14.458 1.00 78.12 89 GLU A CA 1
ATOM 677 C C . GLU A 1 89 ? -15.053 -0.831 15.247 1.00 78.12 89 GLU A C 1
ATOM 679 O O . GLU A 1 89 ? -15.204 0.029 16.118 1.00 78.12 89 GLU A O 1
ATOM 684 N N . ALA A 1 90 ? -13.831 -1.219 14.867 1.00 75.75 90 ALA A N 1
ATOM 685 C CA . ALA A 1 90 ? -12.609 -0.717 15.493 1.00 75.75 90 ALA A CA 1
ATOM 686 C C . ALA A 1 90 ? -12.429 0.805 15.318 1.00 75.75 90 ALA A C 1
ATOM 688 O O . ALA A 1 90 ? -11.974 1.496 16.237 1.00 75.75 90 ALA A O 1
ATOM 689 N N . LYS A 1 91 ? -12.808 1.364 14.159 1.00 78.19 91 LYS A N 1
ATOM 690 C CA . LYS A 1 91 ? -12.820 2.821 13.927 1.00 78.19 91 LYS A CA 1
ATOM 691 C C . LYS A 1 91 ? -13.863 3.514 14.801 1.00 78.19 91 LYS A C 1
ATOM 693 O O . LYS A 1 91 ? -13.563 4.555 15.388 1.00 78.19 91 LYS A O 1
ATOM 698 N N . LEU A 1 92 ? -15.067 2.955 14.910 1.00 73.12 92 LEU A N 1
ATOM 699 C CA . LEU A 1 92 ? -16.130 3.502 15.754 1.00 73.12 92 LEU A CA 1
ATOM 700 C C . LEU A 1 92 ? -15.752 3.471 17.235 1.00 73.12 92 LEU A C 1
ATOM 702 O O . LEU A 1 92 ? -15.960 4.463 17.934 1.00 73.12 92 LEU A O 1
ATOM 706 N N . ASP A 1 93 ? -15.121 2.401 17.703 1.00 72.94 93 ASP A N 1
ATOM 707 C CA . ASP A 1 93 ? -14.631 2.308 19.076 1.00 72.94 93 ASP A CA 1
ATOM 708 C C . ASP A 1 93 ? -13.454 3.250 19.331 1.00 72.94 93 ASP A C 1
ATOM 710 O O . ASP A 1 93 ? -13.395 3.912 20.369 1.00 72.94 93 ASP A O 1
ATOM 714 N N . ALA A 1 94 ? -12.566 3.431 18.351 1.00 68.31 94 ALA A N 1
ATOM 715 C CA . ALA A 1 94 ? -11.521 4.445 18.418 1.00 68.31 94 ALA A CA 1
ATOM 716 C C . ALA A 1 94 ? -12.081 5.877 18.491 1.00 68.31 94 ALA A C 1
ATOM 718 O O . ALA A 1 94 ? -11.478 6.720 19.162 1.00 68.31 94 ALA A O 1
ATOM 719 N N . LEU A 1 95 ? -13.203 6.158 17.820 1.00 70.81 95 LEU A N 1
ATOM 720 C CA . LEU A 1 95 ? -13.907 7.443 17.879 1.00 70.81 95 LEU A CA 1
ATOM 721 C C . LEU A 1 95 ? -14.641 7.626 19.213 1.00 70.81 95 LEU A C 1
ATOM 723 O O . LEU A 1 95 ? -14.567 8.699 19.812 1.00 70.81 95 LEU A O 1
ATOM 727 N N . ARG A 1 96 ? -15.293 6.576 19.726 1.00 71.12 96 ARG A N 1
ATOM 728 C CA . ARG A 1 96 ? -15.931 6.581 21.052 1.00 71.12 96 ARG A CA 1
ATOM 729 C C . ARG A 1 96 ? -14.910 6.803 22.163 1.00 71.12 96 ARG A C 1
ATOM 731 O O . ARG A 1 96 ? -15.149 7.632 23.030 1.00 71.12 96 ARG A O 1
ATOM 738 N N . ALA A 1 97 ? -13.746 6.161 22.081 1.00 65.81 97 ALA A N 1
ATOM 739 C CA . ALA A 1 97 ? -12.650 6.339 23.033 1.00 65.81 97 ALA A CA 1
ATOM 740 C C . ALA A 1 97 ? -12.032 7.751 23.010 1.00 65.81 97 ALA A C 1
ATOM 742 O O . ALA A 1 97 ? -11.377 8.151 23.970 1.00 65.81 97 ALA A O 1
ATOM 743 N N . GLN A 1 98 ? -12.211 8.515 21.925 1.00 63.84 98 GLN A N 1
ATOM 744 C CA . GLN A 1 98 ? -11.762 9.910 21.838 1.00 63.84 98 GLN A CA 1
ATOM 745 C C . GLN A 1 98 ? -12.777 10.907 22.400 1.00 63.84 98 GLN A C 1
ATOM 747 O O . GLN A 1 98 ? -12.401 12.032 22.741 1.00 63.84 98 GLN A O 1
ATOM 752 N N . LYS A 1 99 ? -14.052 10.523 22.500 1.00 73.25 99 LYS A N 1
ATOM 753 C CA . LYS A 1 99 ? -15.076 11.373 23.092 1.00 73.25 99 LYS A CA 1
ATOM 754 C C . LYS A 1 99 ? -14.948 11.287 24.609 1.00 73.25 99 LYS A C 1
ATOM 756 O O . LYS A 1 99 ? -15.063 10.211 25.187 1.00 73.25 99 LYS A O 1
ATOM 761 N N . ALA A 1 100 ? -14.688 12.425 25.248 1.00 71.12 100 ALA A N 1
ATOM 762 C CA . ALA A 1 100 ? -14.693 12.487 26.702 1.00 71.12 100 ALA A CA 1
ATOM 763 C C . ALA A 1 100 ? -16.064 12.008 27.228 1.00 71.12 100 ALA A C 1
ATOM 765 O O . ALA A 1 100 ? -17.087 12.340 26.619 1.00 71.12 100 ALA A O 1
ATOM 766 N N . PRO A 1 101 ? -16.115 11.270 28.354 1.00 73.00 101 PRO A N 1
ATOM 767 C CA . PRO A 1 101 ? -17.380 10.834 28.959 1.00 73.00 101 PRO A CA 1
ATOM 768 C C . PRO A 1 101 ? -18.292 11.998 29.386 1.00 73.00 101 PRO A C 1
ATOM 770 O O . PRO A 1 101 ? -19.475 11.817 29.676 1.00 73.00 101 PRO A O 1
ATOM 773 N N . VAL A 1 102 ? -17.737 13.210 29.422 1.00 74.62 102 VAL A N 1
ATOM 774 C CA . VAL A 1 102 ? -18.406 14.467 29.745 1.00 74.62 102 VAL A CA 1
ATOM 775 C C . VAL A 1 102 ? -18.108 15.523 28.688 1.00 74.62 102 VAL A C 1
ATOM 777 O O . VAL A 1 102 ? -17.027 15.570 28.109 1.00 74.62 102 VAL A O 1
ATOM 780 N N . GLU A 1 103 ? -19.073 16.413 28.475 1.00 74.81 103 GLU A N 1
ATOM 781 C CA . GLU A 1 103 ? -18.954 17.539 27.541 1.00 74.81 103 GLU A CA 1
ATOM 782 C C . GLU A 1 103 ? -18.020 18.643 28.058 1.00 74.81 103 GLU A C 1
ATOM 784 O O . GLU A 1 103 ? -17.514 19.446 27.276 1.00 74.81 103 GLU A O 1
ATOM 789 N N . ARG A 1 104 ? -17.764 18.674 29.372 1.00 85.94 104 ARG A N 1
ATOM 790 C CA . ARG A 1 104 ? -16.960 19.696 30.042 1.00 85.94 104 ARG A CA 1
ATOM 791 C C . ARG A 1 104 ? -16.029 19.063 31.076 1.00 85.94 104 ARG A C 1
ATOM 793 O O . ARG A 1 104 ? -16.441 18.178 31.824 1.00 85.94 104 ARG A O 1
ATOM 800 N N . PHE A 1 105 ? -14.789 19.544 31.112 1.00 89.31 105 PHE A N 1
ATOM 801 C CA . PHE A 1 105 ? -13.830 19.276 32.185 1.00 89.31 105 PHE A CA 1
ATOM 802 C C . PHE A 1 105 ? -14.067 20.263 33.322 1.00 89.31 105 PHE A C 1
ATOM 804 O O . PHE A 1 105 ? -14.327 21.437 33.058 1.00 89.31 105 PHE A O 1
ATOM 811 N N . TYR A 1 106 ? -13.996 19.779 34.558 1.00 92.75 106 TYR A N 1
ATOM 812 C CA . TYR A 1 106 ? -14.310 20.573 35.741 1.00 92.75 106 TYR A CA 1
ATOM 813 C C . TYR A 1 106 ? -13.029 20.914 36.492 1.00 92.75 106 TYR A C 1
ATOM 815 O O . TYR A 1 106 ? -12.185 20.045 36.702 1.00 92.75 106 TYR A O 1
ATOM 823 N N . THR A 1 107 ? -12.893 22.156 36.943 1.00 95.06 107 THR A N 1
ATOM 824 C CA . THR A 1 107 ? -11.820 22.514 37.881 1.00 95.06 107 THR A CA 1
ATOM 825 C C . THR A 1 107 ? -12.169 22.063 39.302 1.00 95.06 107 THR A C 1
ATOM 827 O O . THR A 1 107 ? -13.319 21.735 39.605 1.00 95.06 107 THR A O 1
ATOM 830 N N . ARG A 1 108 ? -11.179 22.051 40.208 1.00 94.19 108 ARG A N 1
ATOM 831 C CA . ARG A 1 108 ? -11.421 21.737 41.627 1.00 94.19 108 ARG A CA 1
ATOM 832 C C . ARG A 1 108 ? -12.496 22.654 42.227 1.00 94.19 108 ARG A C 1
ATOM 834 O O . ARG A 1 108 ? -13.434 22.152 42.832 1.00 94.19 108 ARG A O 1
ATOM 841 N N . GLU A 1 109 ? -12.386 23.960 41.992 1.00 94.69 109 GLU A N 1
ATOM 842 C CA . GLU A 1 109 ? -13.329 24.974 42.486 1.00 94.69 109 GLU A CA 1
ATOM 843 C C . GLU A 1 109 ? -14.754 24.743 41.958 1.00 94.69 109 GLU A C 1
ATOM 845 O O . GLU A 1 109 ? -15.731 24.880 42.690 1.00 94.69 109 GLU A O 1
ATOM 850 N N . GLU A 1 110 ? -14.890 24.337 40.692 1.00 93.25 110 GLU A N 1
ATOM 851 C CA . GLU A 1 110 ? -16.193 24.019 40.104 1.00 93.25 110 GLU A CA 1
ATOM 852 C C . GLU A 1 110 ? -16.817 22.766 40.732 1.00 93.25 110 GLU A C 1
ATOM 854 O O . GLU A 1 110 ? -18.024 22.741 40.972 1.00 93.25 110 GLU A O 1
ATOM 859 N N . LEU A 1 111 ? -16.016 21.737 41.032 1.00 93.38 111 LEU A N 1
ATOM 860 C CA . LEU A 1 111 ? -16.497 20.530 41.712 1.00 93.38 111 LEU A CA 1
ATOM 861 C C . LEU A 1 111 ? -16.894 20.813 43.165 1.00 93.38 111 LEU A C 1
ATOM 863 O O . LEU A 1 111 ? -17.904 20.286 43.628 1.00 93.38 111 LEU A O 1
ATOM 867 N N . GLU A 1 112 ? -16.141 21.659 43.871 1.00 93.25 112 GLU A N 1
ATOM 868 C CA . GLU A 1 112 ? -16.480 22.109 45.227 1.00 93.25 112 GLU A CA 1
ATOM 869 C C . GLU A 1 112 ? -17.795 22.896 45.231 1.00 93.25 112 GLU A C 1
ATOM 871 O O . GLU A 1 112 ? -18.690 22.595 46.021 1.00 93.25 112 GLU A O 1
ATOM 876 N N . LYS A 1 113 ? -17.985 23.802 44.267 1.00 95.62 113 LYS A N 1
ATOM 877 C CA . LYS A 1 113 ? -19.238 24.549 44.110 1.00 95.62 113 LYS A CA 1
ATOM 878 C C . LYS A 1 113 ? -20.442 23.643 43.824 1.00 95.62 113 LYS A C 1
ATOM 880 O O . LYS A 1 113 ? -21.513 23.839 44.394 1.00 95.62 113 LYS A O 1
ATOM 885 N N . VAL A 1 114 ? -20.281 22.610 42.991 1.00 92.25 114 VAL A N 1
ATOM 886 C CA . VAL A 1 114 ? -21.349 21.618 42.744 1.00 92.25 114 VAL A CA 1
ATOM 887 C C . VAL A 1 114 ? -21.735 20.891 44.034 1.00 92.25 114 VAL A C 1
ATOM 889 O O . VAL A 1 114 ? -22.916 20.611 44.256 1.00 92.25 114 VAL A O 1
ATOM 892 N N . VAL A 1 115 ? -20.764 20.602 44.903 1.00 93.94 115 VAL A N 1
ATOM 893 C CA . VAL A 1 115 ? -21.024 19.990 46.212 1.00 93.94 115 VAL A CA 1
ATOM 894 C C . VAL A 1 115 ? -21.763 20.954 47.137 1.00 93.94 115 VAL A C 1
ATOM 896 O O . VAL A 1 115 ? -22.669 20.514 47.839 1.00 93.94 115 VAL A O 1
ATOM 899 N N . GLU A 1 116 ? -21.427 22.242 47.135 1.00 93.31 116 GLU A N 1
ATOM 900 C CA . GLU A 1 116 ? -22.157 23.248 47.917 1.00 93.31 116 GLU A CA 1
ATOM 901 C C . GLU A 1 116 ? -23.622 23.373 47.470 1.00 93.31 116 GLU A C 1
ATOM 903 O O . GLU A 1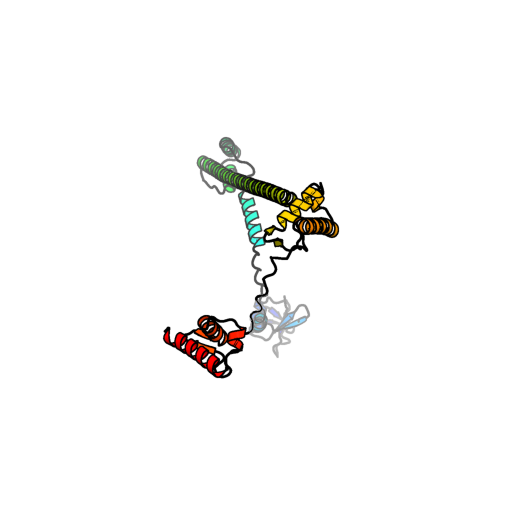 116 ? -24.518 23.443 48.309 1.00 93.31 116 GLU A O 1
ATOM 908 N N . GLU A 1 117 ? -23.884 23.343 46.159 1.00 94.25 117 GLU A N 1
ATOM 909 C CA . GLU A 1 117 ? -25.230 23.522 45.599 1.00 94.25 117 GLU A CA 1
ATOM 910 C C . GLU A 1 117 ? -26.105 22.259 45.685 1.00 94.25 117 GLU A C 1
ATOM 912 O O . GLU A 1 117 ? -27.296 22.335 45.985 1.00 94.25 117 GLU A O 1
ATOM 917 N N . THR A 1 118 ? -25.537 21.084 45.398 1.00 91.69 118 THR A N 1
ATOM 918 C CA . THR A 1 118 ? -26.301 19.831 45.202 1.00 91.69 118 THR A CA 1
ATOM 919 C C . THR A 1 118 ? -25.871 18.689 46.125 1.00 91.69 118 THR A C 1
ATOM 921 O O . THR A 1 118 ? -26.450 17.595 46.103 1.00 91.69 118 THR A O 1
ATOM 924 N N . GLY A 1 119 ? -24.862 18.925 46.963 1.00 93.25 119 GLY A N 1
ATOM 925 C CA . GLY A 1 119 ? -24.289 17.928 47.855 1.00 93.25 119 GLY A CA 1
ATOM 926 C C . GLY A 1 119 ? -23.524 16.823 47.123 1.00 93.25 119 GLY A C 1
ATOM 927 O O . GLY A 1 119 ? -23.202 16.886 45.937 1.00 93.25 119 GLY A O 1
ATOM 928 N N . LEU A 1 120 ? -23.278 15.728 47.846 1.00 92.06 120 LEU A N 1
ATOM 929 C CA . LEU A 1 120 ? -22.591 14.541 47.322 1.00 92.06 120 LEU A CA 1
ATOM 930 C C . LEU A 1 120 ? -23.333 13.885 46.141 1.00 92.06 120 LEU A C 1
ATOM 932 O O . LEU A 1 120 ? -22.724 13.132 45.384 1.00 92.06 120 LEU A O 1
ATOM 936 N N . LYS A 1 121 ? -24.638 14.144 45.977 1.00 94.31 121 LYS A N 1
ATOM 937 C CA . LYS A 1 121 ? -25.437 13.578 44.885 1.00 94.31 121 LYS A CA 1
ATOM 938 C C . LYS A 1 121 ? -24.993 14.123 43.524 1.00 94.31 121 LYS A C 1
ATOM 940 O O . LYS A 1 121 ? -24.720 13.315 42.644 1.00 94.31 121 LYS A O 1
ATOM 945 N N . GLY A 1 122 ? -24.851 15.441 43.367 1.00 92.38 122 GLY A N 1
ATOM 946 C CA . GLY A 1 122 ? -24.398 16.013 42.092 1.00 92.38 122 GLY A CA 1
ATOM 947 C C . GLY A 1 122 ? -22.948 15.655 41.771 1.00 92.38 122 GLY A C 1
ATOM 948 O O . GLY A 1 122 ? -22.628 15.343 40.627 1.00 92.38 122 GLY A O 1
ATOM 949 N N . LEU A 1 123 ? -22.082 15.570 42.789 1.00 93.38 123 LEU A N 1
ATOM 950 C CA . LEU A 1 123 ? -20.713 15.090 42.584 1.00 93.38 123 LEU A CA 1
ATOM 951 C C . LEU A 1 123 ? -20.675 13.626 42.108 1.00 93.38 123 LEU A C 1
ATOM 953 O O . LEU A 1 123 ? -19.850 13.292 41.262 1.00 93.38 123 LEU A O 1
ATOM 957 N N . ARG A 1 124 ? -21.584 12.766 42.596 1.00 93.25 124 ARG A N 1
ATOM 958 C CA . ARG A 1 124 ? -21.721 11.380 42.113 1.00 93.25 124 ARG A CA 1
ATOM 959 C C . ARG A 1 124 ? -22.221 11.306 40.676 1.00 93.25 124 ARG A C 1
ATOM 961 O O . ARG A 1 124 ? -21.703 10.508 39.912 1.00 93.25 124 ARG A O 1
ATOM 968 N N . GLU A 1 125 ? -23.152 12.169 40.277 1.00 93.38 125 GLU A N 1
ATOM 969 C CA . GLU A 1 125 ? -23.613 12.226 38.881 1.00 93.38 125 GLU A CA 1
ATOM 970 C C . GLU A 1 125 ? -22.477 12.589 37.908 1.00 93.38 125 GLU A C 1
ATOM 972 O O . GLU A 1 125 ? -22.446 12.093 36.781 1.00 93.38 125 GLU A O 1
ATOM 977 N N . ILE A 1 126 ? -21.524 13.424 38.339 1.00 92.75 126 ILE A N 1
ATOM 978 C CA . ILE A 1 126 ? -20.315 13.734 37.564 1.00 92.75 126 ILE A CA 1
ATOM 979 C C . ILE A 1 126 ? -19.324 12.566 37.624 1.00 92.75 126 ILE A C 1
ATOM 981 O O . ILE A 1 126 ? -18.782 12.178 36.590 1.00 92.75 126 ILE A O 1
ATOM 985 N N . SER A 1 127 ? -19.082 11.990 38.805 1.00 91.81 127 SER A N 1
ATOM 986 C CA . SER A 1 127 ? -18.083 10.931 38.984 1.00 91.81 127 SER A CA 1
ATOM 987 C C . SER A 1 127 ? -18.477 9.609 38.327 1.00 91.81 127 SER A C 1
ATOM 989 O O . SER A 1 127 ? -17.612 8.927 37.785 1.00 91.81 127 SER A O 1
ATOM 991 N N . ASP A 1 128 ? -19.769 9.275 38.299 1.00 92.69 128 ASP A N 1
ATOM 992 C CA . ASP A 1 128 ? -20.301 8.079 37.639 1.00 92.69 128 ASP A CA 1
ATOM 993 C C . ASP A 1 128 ? -20.026 8.106 36.128 1.00 92.69 128 ASP A C 1
ATOM 995 O O . ASP A 1 128 ? -19.766 7.064 35.531 1.00 92.69 128 ASP A O 1
ATOM 999 N N . ARG A 1 129 ? -19.982 9.294 35.505 1.00 91.25 129 ARG A N 1
ATOM 1000 C CA . ARG A 1 129 ? -19.593 9.431 34.087 1.00 91.25 129 ARG A CA 1
ATOM 1001 C C . ARG A 1 129 ? -18.125 9.092 33.848 1.00 91.25 129 ARG A C 1
ATOM 1003 O O . ARG A 1 129 ? -17.769 8.685 32.751 1.00 91.25 129 ARG A O 1
ATOM 1010 N N . TRP A 1 130 ? -17.287 9.245 34.866 1.00 91.38 130 TRP A N 1
ATOM 1011 C CA . TRP A 1 130 ? -15.879 8.852 34.841 1.00 91.38 130 TRP A CA 1
ATOM 1012 C C . TRP A 1 130 ? -15.648 7.436 35.393 1.00 91.38 130 TRP A C 1
ATOM 1014 O O . TRP A 1 130 ? -14.499 7.020 35.501 1.00 91.38 130 TRP A O 1
ATOM 1024 N N . ASP A 1 131 ? -16.717 6.708 35.745 1.00 92.12 131 ASP A N 1
ATOM 1025 C CA . ASP A 1 131 ? -16.688 5.422 36.461 1.00 92.12 131 ASP A CA 1
ATOM 1026 C C . ASP A 1 131 ? -15.877 5.467 37.772 1.00 92.12 131 ASP A C 1
ATOM 1028 O O . ASP A 1 131 ? -15.227 4.512 38.198 1.00 92.12 131 ASP A O 1
ATOM 1032 N N . VAL A 1 132 ? -15.918 6.616 38.448 1.00 93.31 132 VAL A N 1
ATOM 1033 C CA . VAL A 1 132 ? -15.231 6.850 39.716 1.00 93.31 132 VAL A CA 1
ATOM 1034 C C . VAL A 1 132 ? -16.249 6.850 40.850 1.00 93.31 132 VAL A C 1
ATOM 1036 O O . VAL A 1 132 ? -17.215 7.614 40.840 1.00 93.31 132 VAL A O 1
ATOM 1039 N N . LYS A 1 133 ? -16.014 6.026 41.878 1.00 94.44 133 LYS A N 1
ATOM 1040 C CA . LYS A 1 133 ? -16.922 5.881 43.026 1.00 94.44 133 LYS A CA 1
ATOM 1041 C C . LYS A 1 133 ? -16.175 6.043 44.342 1.00 94.44 133 LYS A C 1
ATOM 1043 O O . LYS A 1 133 ? -15.221 5.321 44.617 1.00 94.44 133 LYS A O 1
ATOM 1048 N N . HIS A 1 134 ? -16.657 6.945 45.194 1.00 95.50 134 HIS A N 1
ATOM 1049 C CA . HIS A 1 134 ? -16.141 7.117 46.551 1.00 95.50 134 HIS A CA 1
ATOM 1050 C C . HIS A 1 134 ? -17.227 7.635 47.512 1.00 95.50 134 HIS A C 1
ATOM 1052 O O . HIS A 1 134 ? -18.252 8.186 47.101 1.00 95.50 134 HIS A O 1
ATOM 1058 N N . ARG A 1 135 ? -17.033 7.418 48.820 1.00 93.88 135 ARG A N 1
ATOM 1059 C CA . ARG A 1 135 ? -18.009 7.793 49.865 1.00 93.88 135 ARG A CA 1
ATOM 1060 C C . ARG A 1 135 ? -17.820 9.214 50.402 1.00 93.88 135 ARG A C 1
ATOM 1062 O O . ARG A 1 135 ? -18.800 9.825 50.809 1.00 93.88 135 ARG A O 1
ATOM 1069 N N . ALA A 1 136 ? -16.587 9.714 50.403 1.00 94.88 136 ALA A N 1
ATOM 1070 C CA . ALA A 1 136 ? -16.224 11.056 50.861 1.00 94.88 136 ALA A CA 1
ATOM 1071 C C . ALA A 1 136 ? -16.001 12.023 49.687 1.00 94.88 136 ALA A C 1
ATOM 1073 O O . ALA A 1 136 ? -15.491 11.596 48.651 1.00 94.88 136 ALA A O 1
ATOM 1074 N N . VAL A 1 137 ? -16.331 13.304 49.897 1.00 93.38 137 VAL A N 1
ATOM 1075 C CA . VAL A 1 137 ? -16.262 14.389 48.900 1.00 93.38 137 VAL A CA 1
ATOM 1076 C C . VAL A 1 137 ? -14.837 14.624 48.397 1.00 93.38 137 VAL A C 1
ATOM 1078 O O . VAL A 1 137 ? -14.592 14.451 47.210 1.00 93.38 137 VAL A O 1
ATOM 1081 N N . ASN A 1 138 ? -13.886 14.959 49.278 1.00 94.69 138 ASN A N 1
ATOM 1082 C CA . ASN A 1 138 ? -12.536 15.357 48.847 1.00 94.69 138 ASN A CA 1
ATOM 1083 C C . ASN A 1 138 ? -11.819 14.265 48.032 1.00 94.69 138 ASN A C 1
ATOM 1085 O O . ASN A 1 138 ? -11.333 14.578 46.946 1.00 94.69 138 ASN A O 1
ATOM 1089 N N . PRO A 1 139 ? -11.818 12.981 48.453 1.00 96.12 139 PRO A N 1
ATOM 1090 C CA . PRO A 1 139 ? -11.212 11.935 47.635 1.00 96.12 139 PRO A CA 1
ATOM 1091 C C . PRO A 1 139 ? -11.957 11.717 46.312 1.00 96.12 139 PRO A C 1
ATOM 1093 O O . PRO A 1 139 ? -11.331 11.385 45.314 1.00 96.12 139 PRO A O 1
ATOM 1096 N N . LEU A 1 140 ? -13.279 11.934 46.267 1.00 93.44 140 LEU A N 1
ATOM 1097 C CA . LEU A 1 140 ? -14.043 11.825 45.023 1.00 93.44 140 LEU A CA 1
ATOM 1098 C C . LEU A 1 140 ? -13.651 12.924 44.025 1.00 93.44 140 LEU A C 1
ATOM 1100 O O . LEU A 1 140 ? -13.455 12.627 42.851 1.00 93.44 140 LEU A O 1
ATOM 1104 N N . ILE A 1 141 ? -13.474 14.163 44.495 1.00 94.31 141 ILE A N 1
ATOM 1105 C CA . ILE A 1 141 ? -12.978 15.284 43.681 1.00 94.31 141 ILE A CA 1
ATOM 1106 C C . ILE A 1 141 ? -11.585 14.964 43.126 1.00 94.31 141 ILE A C 1
ATOM 1108 O O . ILE A 1 141 ? -11.354 15.110 41.929 1.00 94.31 141 ILE A O 1
ATOM 1112 N N . GLU A 1 142 ? -10.666 14.483 43.966 1.00 96.62 142 GLU A N 1
ATOM 1113 C CA . GLU A 1 142 ? -9.308 14.125 43.536 1.00 96.62 142 GLU A CA 1
ATOM 1114 C C . GLU A 1 142 ? -9.296 13.002 42.500 1.00 96.62 142 GLU A C 1
ATOM 1116 O O . GLU A 1 142 ? -8.586 13.094 41.500 1.00 96.62 142 GLU A O 1
ATOM 1121 N N . MET A 1 143 ? -10.114 11.966 42.691 1.00 95.06 143 MET A N 1
ATOM 1122 C CA . MET A 1 143 ? -10.216 10.875 41.726 1.00 95.06 143 MET A CA 1
ATOM 1123 C C . MET A 1 143 ? -10.818 11.337 40.390 1.00 95.06 143 MET A C 1
ATOM 1125 O O . MET A 1 143 ? -10.352 10.898 39.341 1.00 95.06 143 MET A O 1
ATOM 1129 N N . VAL A 1 144 ? -11.807 12.239 40.407 1.00 94.06 144 VAL A N 1
ATOM 1130 C CA . VAL A 1 144 ? -12.378 12.825 39.181 1.00 94.06 144 VAL A CA 1
ATOM 1131 C C . VAL A 1 144 ? -11.343 13.679 38.446 1.00 94.06 144 VAL A C 1
ATOM 1133 O O . VAL A 1 144 ? -11.196 13.535 37.235 1.00 94.06 144 VAL A O 1
ATOM 1136 N N . LEU A 1 145 ? -10.592 14.528 39.154 1.00 95.44 145 LEU A N 1
ATOM 1137 C CA . LEU A 1 145 ? -9.535 15.348 38.548 1.00 95.44 145 LEU A CA 1
ATOM 1138 C C . LEU A 1 145 ? -8.416 14.485 37.959 1.00 95.44 145 LEU A C 1
ATOM 1140 O O . LEU A 1 145 ? -7.989 14.718 36.832 1.00 95.44 145 LEU A O 1
ATOM 1144 N N . LYS A 1 146 ? -7.997 13.438 38.676 1.00 96.00 146 LYS A N 1
ATOM 1145 C CA . LYS A 1 146 ? -7.011 12.477 38.176 1.00 96.00 146 LYS A CA 1
ATOM 1146 C C . LYS A 1 146 ? -7.505 11.758 36.917 1.00 96.00 146 LYS A C 1
ATOM 1148 O O . LYS A 1 146 ? -6.758 11.641 35.951 1.00 96.00 146 LYS A O 1
ATOM 1153 N N . ALA A 1 147 ? -8.765 11.315 36.894 1.00 92.94 147 ALA A N 1
ATOM 1154 C CA . ALA A 1 147 ? -9.359 10.683 35.715 1.00 92.94 147 ALA A CA 1
ATOM 1155 C C . ALA A 1 147 ? -9.416 11.644 34.510 1.00 92.94 147 ALA A C 1
ATOM 1157 O O . ALA A 1 147 ? -9.120 11.245 33.381 1.00 92.94 147 ALA A O 1
ATOM 1158 N N . GLN A 1 148 ? -9.737 12.920 34.754 1.00 92.69 148 GLN A N 1
ATOM 1159 C CA . GLN A 1 148 ? -9.706 13.975 33.740 1.00 92.69 148 GLN A CA 1
ATOM 1160 C C . GLN A 1 148 ? -8.293 14.203 33.185 1.00 92.69 148 GLN A C 1
ATOM 1162 O O . GLN A 1 148 ? -8.118 14.268 31.967 1.00 92.69 148 GLN A O 1
ATOM 1167 N N . GLU A 1 149 ? -7.286 14.283 34.054 1.00 93.19 149 GLU A N 1
ATOM 1168 C CA . GLU A 1 149 ? -5.887 14.491 33.672 1.00 93.19 149 GLU A CA 1
ATOM 1169 C C . GLU A 1 149 ? -5.325 13.306 32.876 1.00 93.19 149 GLU A C 1
ATOM 1171 O O . GLU A 1 149 ? -4.752 13.500 31.803 1.00 93.19 149 GLU A O 1
ATOM 1176 N N . GLU A 1 150 ? -5.553 12.070 33.331 1.00 91.88 150 GLU A N 1
ATOM 1177 C CA . GLU A 1 150 ? -5.127 10.862 32.615 1.00 91.88 150 GLU A CA 1
ATOM 1178 C C . GLU A 1 150 ? -5.765 10.768 31.222 1.00 91.88 150 GLU A C 1
ATOM 1180 O O . GLU A 1 150 ? -5.105 10.379 30.252 1.00 91.88 150 GLU A O 1
ATOM 1185 N N . PHE A 1 151 ? -7.040 11.149 31.094 1.00 90.81 151 PHE A N 1
ATOM 1186 C CA . PHE A 1 151 ? -7.714 11.212 29.800 1.00 90.81 151 PHE A CA 1
ATOM 1187 C C . PHE A 1 151 ? -7.091 12.274 28.885 1.00 90.81 151 PHE A C 1
ATOM 1189 O O . PHE A 1 151 ? -6.812 11.987 27.718 1.00 90.81 151 PHE A O 1
ATOM 1196 N N . LEU A 1 152 ? -6.832 13.481 29.398 1.00 89.06 152 LEU A N 1
ATOM 1197 C CA . LEU A 1 152 ? -6.189 14.553 28.633 1.00 89.06 152 LEU A CA 1
ATOM 1198 C C . LEU A 1 152 ? -4.774 14.166 28.192 1.00 89.06 152 LEU A C 1
ATOM 1200 O O . LEU A 1 152 ? -4.426 14.375 27.031 1.00 89.06 152 LEU A O 1
ATOM 1204 N N . ALA A 1 153 ? -3.988 13.539 29.068 1.00 89.50 153 ALA A N 1
ATOM 1205 C CA . ALA A 1 153 ? -2.652 13.051 28.746 1.00 89.50 153 ALA A CA 1
ATOM 1206 C C . ALA A 1 153 ? -2.691 12.007 27.618 1.00 89.50 153 ALA A C 1
ATOM 1208 O O . ALA A 1 153 ? -1.984 12.155 26.619 1.00 89.50 153 ALA A O 1
ATOM 1209 N N . LYS A 1 154 ? -3.573 11.000 27.716 1.00 89.81 154 LYS A N 1
ATOM 1210 C CA . LYS A 1 154 ? -3.754 9.979 26.665 1.00 89.81 154 LYS A CA 1
ATOM 1211 C C . LYS A 1 154 ? -4.236 10.588 25.349 1.00 89.81 154 LYS A C 1
ATOM 1213 O O . LYS A 1 154 ? -3.743 10.221 24.281 1.00 89.81 154 LYS A O 1
ATOM 1218 N N . ARG A 1 155 ? -5.177 11.536 25.405 1.00 87.62 155 ARG A N 1
ATOM 1219 C CA . ARG A 1 155 ? -5.670 12.258 24.225 1.00 87.62 155 ARG A CA 1
ATOM 1220 C C . ARG A 1 155 ? -4.549 13.048 23.552 1.00 87.62 155 ARG A C 1
ATOM 1222 O O . ARG A 1 155 ? -4.388 12.933 22.340 1.00 87.62 155 ARG A O 1
ATOM 1229 N N . ASN A 1 156 ? -3.767 13.806 24.316 1.00 89.12 156 ASN A N 1
ATOM 1230 C CA . ASN A 1 156 ? -2.660 14.609 23.795 1.00 89.12 156 ASN A CA 1
ATOM 1231 C C . ASN A 1 156 ? -1.547 13.730 23.220 1.00 89.12 156 ASN A C 1
ATOM 1233 O O . ASN A 1 156 ? -1.079 14.000 22.120 1.00 89.12 156 ASN A O 1
ATOM 1237 N N . GLN A 1 157 ? -1.185 12.637 23.898 1.00 88.44 157 GLN A N 1
ATOM 1238 C CA . GLN A 1 157 ? -0.229 11.655 23.380 1.00 88.44 157 GLN A CA 1
ATOM 1239 C C . GLN A 1 157 ? -0.696 11.079 22.037 1.00 88.44 157 GLN A C 1
ATOM 1241 O O . GLN A 1 157 ? 0.084 10.972 21.091 1.00 88.44 157 GLN A O 1
ATOM 1246 N N . ARG A 1 158 ? -1.986 10.742 21.925 1.00 84.88 158 ARG A N 1
ATOM 1247 C CA . ARG A 1 158 ? -2.559 10.237 20.676 1.00 84.88 158 ARG A CA 1
ATOM 1248 C C . ARG A 1 158 ? -2.549 11.297 19.574 1.00 84.88 158 ARG A C 1
ATOM 1250 O O . ARG A 1 158 ? -2.126 10.990 18.463 1.00 84.88 158 ARG A O 1
ATOM 1257 N N . LEU A 1 159 ? -2.965 12.530 19.864 1.00 84.62 159 LEU A N 1
ATOM 1258 C CA . LEU A 1 159 ? -2.901 13.639 18.905 1.00 84.62 159 LEU A CA 1
ATOM 1259 C C . LEU A 1 159 ? -1.468 13.893 18.429 1.00 84.62 159 LEU A C 1
ATOM 1261 O O . LEU A 1 159 ? -1.259 14.033 17.227 1.00 84.62 159 LEU A O 1
ATOM 1265 N N . GLN A 1 160 ? -0.491 13.857 19.338 1.00 87.81 160 GLN A N 1
ATOM 1266 C CA . GLN A 1 160 ? 0.922 13.982 18.990 1.00 87.81 160 GLN A CA 1
ATOM 1267 C C . GLN A 1 160 ? 1.358 12.854 18.051 1.00 87.81 160 GLN A C 1
ATOM 1269 O O . GLN A 1 160 ? 1.895 13.128 16.989 1.00 87.81 160 GLN A O 1
ATOM 1274 N N . SER A 1 161 ? 1.029 11.594 18.358 1.00 88.12 161 SER A N 1
ATOM 1275 C CA . SER A 1 161 ? 1.369 10.472 17.470 1.00 88.12 161 SER A CA 1
ATOM 1276 C C . SER A 1 161 ? 0.704 10.545 16.088 1.00 88.12 161 SER A C 1
ATOM 1278 O O . SER A 1 161 ? 1.285 10.094 15.103 1.00 88.12 161 SER A O 1
ATOM 1280 N N . ILE A 1 162 ? -0.508 11.106 15.989 1.00 84.56 162 ILE A N 1
ATOM 1281 C CA . ILE A 1 162 ? -1.165 11.358 14.698 1.00 84.56 162 ILE A CA 1
ATOM 1282 C C . ILE A 1 162 ? -0.408 12.452 13.942 1.00 84.56 162 ILE A C 1
ATOM 1284 O O . ILE A 1 162 ? -0.116 12.268 12.762 1.00 84.56 162 ILE A O 1
ATOM 1288 N N . ALA A 1 163 ? -0.061 13.549 14.618 1.00 84.62 163 ALA A N 1
ATOM 1289 C CA . ALA A 1 163 ? 0.714 14.636 14.034 1.00 84.62 163 ALA A CA 1
ATOM 1290 C C . ALA A 1 163 ? 2.092 14.152 13.548 1.00 84.62 163 ALA A C 1
ATOM 1292 O O . ALA A 1 163 ? 2.482 14.459 12.426 1.00 84.62 163 ALA A O 1
ATOM 1293 N N . ASP A 1 164 ? 2.781 13.318 14.331 1.00 89.75 164 ASP A N 1
ATOM 1294 C CA . ASP A 1 164 ? 4.079 12.740 13.972 1.00 89.75 164 ASP A CA 1
ATOM 1295 C C . ASP A 1 164 ? 3.968 11.818 12.747 1.00 89.75 164 ASP A C 1
ATOM 1297 O O . ASP A 1 164 ? 4.804 11.880 11.846 1.00 89.75 164 ASP A O 1
ATOM 1301 N N . ARG A 1 165 ? 2.909 10.997 12.664 1.00 90.19 165 ARG A N 1
ATOM 1302 C CA . ARG A 1 165 ? 2.637 10.156 11.482 1.00 90.19 165 ARG A CA 1
ATOM 1303 C C . ARG A 1 165 ? 2.336 10.989 10.242 1.00 90.19 165 ARG A C 1
ATOM 1305 O O . ARG A 1 165 ? 2.828 10.661 9.169 1.00 90.19 165 ARG A O 1
ATOM 1312 N N . GLN A 1 166 ? 1.547 12.053 10.379 1.00 89.31 166 GLN A N 1
ATOM 1313 C CA . GLN A 1 166 ? 1.267 12.966 9.270 1.00 89.31 166 GLN A CA 1
ATOM 1314 C C . GLN A 1 166 ? 2.542 13.672 8.806 1.00 89.31 166 GLN A C 1
ATOM 1316 O O . GLN A 1 166 ? 2.805 13.703 7.610 1.00 89.31 166 GLN A O 1
ATOM 1321 N N . ALA A 1 167 ? 3.371 14.151 9.737 1.00 90.69 167 ALA A N 1
ATOM 1322 C CA . ALA A 1 167 ? 4.658 14.766 9.428 1.00 90.69 167 ALA A CA 1
ATOM 1323 C C . ALA A 1 167 ? 5.622 13.783 8.737 1.00 90.69 167 ALA A C 1
ATOM 1325 O O . ALA A 1 167 ? 6.326 14.161 7.799 1.00 90.69 167 ALA A O 1
ATOM 1326 N N . ALA A 1 168 ? 5.649 12.518 9.169 1.00 90.38 168 ALA A N 1
ATOM 1327 C CA . ALA A 1 168 ? 6.432 11.466 8.523 1.00 90.38 168 ALA A CA 1
ATOM 1328 C C . ALA A 1 168 ? 5.939 11.191 7.093 1.00 90.38 168 ALA A C 1
ATOM 1330 O O . ALA A 1 168 ? 6.745 11.227 6.167 1.00 90.38 168 ALA A O 1
ATOM 1331 N N . ALA A 1 169 ? 4.627 11.029 6.899 1.00 88.06 169 ALA A N 1
ATOM 1332 C CA . ALA A 1 169 ? 4.032 10.815 5.580 1.00 88.06 169 ALA A CA 1
ATOM 1333 C C . ALA A 1 169 ? 4.289 11.995 4.626 1.00 88.06 169 ALA A C 1
ATOM 1335 O O . ALA A 1 169 ? 4.590 11.789 3.453 1.00 88.06 169 ALA A O 1
ATOM 1336 N N . THR A 1 170 ? 4.233 13.240 5.116 1.00 90.62 170 THR A N 1
ATOM 1337 C CA . THR A 1 170 ? 4.567 14.412 4.291 1.00 90.62 170 THR A CA 1
ATOM 1338 C C . THR A 1 170 ? 6.038 14.448 3.894 1.00 90.62 170 THR A C 1
ATOM 1340 O O . THR A 1 170 ? 6.339 14.798 2.758 1.00 90.62 170 THR A O 1
ATOM 1343 N N . LYS A 1 171 ? 6.952 14.057 4.794 1.00 93.12 171 LYS A N 1
ATOM 1344 C CA . LYS A 1 171 ? 8.386 13.977 4.481 1.00 93.12 171 LYS A CA 1
ATOM 1345 C C . LYS A 1 171 ? 8.672 12.885 3.459 1.00 93.12 171 LYS A C 1
ATOM 1347 O O . LYS A 1 171 ? 9.451 13.109 2.545 1.00 93.12 171 LYS A O 1
ATOM 1352 N N . GLU A 1 172 ? 8.038 11.726 3.597 1.00 89.75 172 GLU A N 1
ATOM 1353 C CA . GLU A 1 172 ? 8.178 10.623 2.645 1.00 89.75 172 GLU A CA 1
ATOM 1354 C C . GLU A 1 172 ? 7.672 11.020 1.252 1.00 89.75 172 GLU A C 1
ATOM 1356 O O . GLU A 1 172 ? 8.396 10.861 0.273 1.00 89.75 172 GLU A O 1
ATOM 1361 N N . ALA A 1 173 ? 6.499 11.655 1.171 1.00 90.12 173 ALA A N 1
ATOM 1362 C CA . ALA A 1 173 ? 5.969 12.180 -0.087 1.00 90.12 173 ALA A CA 1
ATOM 1363 C C . ALA A 1 173 ? 6.866 13.271 -0.705 1.00 90.12 173 ALA A C 1
ATOM 1365 O O . ALA A 1 173 ? 6.990 13.364 -1.926 1.00 90.12 173 ALA A O 1
ATOM 1366 N N . GLU A 1 174 ? 7.505 14.107 0.119 1.00 93.94 174 GLU A N 1
ATOM 1367 C CA . GLU A 1 174 ? 8.472 15.102 -0.351 1.00 93.94 174 GLU A CA 1
ATOM 1368 C C . GLU A 1 174 ? 9.746 14.443 -0.894 1.00 93.94 174 GLU A C 1
ATOM 1370 O O . GLU A 1 174 ? 10.208 14.817 -1.971 1.00 93.94 174 GLU A O 1
ATOM 1375 N N . VAL A 1 175 ? 10.272 13.422 -0.211 1.00 95.25 175 VAL A N 1
ATOM 1376 C CA . VAL A 1 175 ? 11.421 12.631 -0.680 1.00 95.25 175 VAL A CA 1
ATOM 1377 C C . VAL A 1 175 ? 11.101 11.939 -2.004 1.00 95.25 175 VAL A C 1
ATOM 1379 O O . VAL A 1 175 ? 11.894 12.028 -2.939 1.00 95.25 175 VAL A O 1
ATOM 1382 N N . GLU A 1 176 ? 9.931 11.311 -2.127 1.00 94.44 176 GLU A N 1
ATOM 1383 C CA . GLU A 1 176 ? 9.491 10.674 -3.373 1.00 94.44 176 GLU A CA 1
ATOM 1384 C C . GLU A 1 176 ? 9.356 11.698 -4.509 1.00 94.44 176 GLU A C 1
ATOM 1386 O O . GLU A 1 176 ? 9.823 11.474 -5.629 1.00 94.44 176 GLU A O 1
ATOM 1391 N N . ARG A 1 177 ? 8.778 12.870 -4.217 1.00 94.88 177 ARG A N 1
ATOM 1392 C CA . ARG A 1 177 ? 8.672 13.966 -5.184 1.00 94.88 177 ARG A CA 1
ATOM 1393 C C . ARG A 1 177 ? 10.048 14.446 -5.647 1.00 94.88 177 ARG A C 1
ATOM 1395 O O . ARG A 1 177 ? 10.227 14.670 -6.843 1.00 94.88 177 ARG A O 1
ATOM 1402 N N . LEU A 1 178 ? 11.001 14.613 -4.732 1.00 94.38 178 LEU A N 1
ATOM 1403 C CA . LEU A 1 178 ? 12.367 15.023 -5.065 1.00 94.38 178 LEU A CA 1
ATOM 1404 C C . LEU A 1 178 ? 13.088 13.956 -5.895 1.00 94.38 178 LEU A C 1
ATOM 1406 O O . LEU A 1 178 ? 13.691 14.299 -6.908 1.00 94.38 178 LEU A O 1
ATOM 1410 N N . ALA A 1 179 ? 12.951 12.677 -5.540 1.00 95.81 179 ALA A N 1
ATOM 1411 C CA . ALA A 1 179 ? 13.519 11.570 -6.306 1.00 95.81 179 ALA A CA 1
ATOM 1412 C C . ALA A 1 179 ? 12.956 11.512 -7.736 1.00 95.81 179 ALA A C 1
ATOM 1414 O O . ALA A 1 179 ? 13.703 11.311 -8.693 1.00 95.81 179 ALA A O 1
ATOM 1415 N N . ARG A 1 180 ? 11.649 11.752 -7.909 1.00 94.56 180 ARG A N 1
ATOM 1416 C CA . ARG A 1 180 ? 11.022 11.826 -9.236 1.00 94.56 180 ARG A CA 1
ATOM 1417 C C . ARG A 1 180 ? 11.571 12.984 -10.070 1.00 94.56 180 ARG A C 1
ATOM 1419 O O . ARG A 1 180 ? 11.846 12.790 -11.250 1.00 94.56 180 ARG A O 1
ATOM 1426 N N . LEU A 1 181 ? 11.734 14.164 -9.471 1.00 94.56 181 LEU A N 1
ATOM 1427 C CA . LEU A 1 181 ? 12.311 15.325 -10.156 1.00 94.56 181 LEU A CA 1
ATOM 1428 C C . LEU A 1 181 ? 13.774 15.086 -10.548 1.00 94.56 181 LEU A C 1
ATOM 1430 O O . LEU A 1 181 ? 14.199 15.491 -11.627 1.00 94.56 181 LEU A O 1
ATOM 1434 N N . GLU A 1 182 ? 14.548 14.412 -9.697 1.00 95.19 182 GLU A N 1
ATOM 1435 C CA . GLU A 1 182 ? 15.928 14.048 -10.014 1.00 95.19 182 GLU A CA 1
ATOM 1436 C C . GLU A 1 182 ? 16.005 13.020 -11.149 1.00 95.19 182 GLU A C 1
ATOM 1438 O O . GLU A 1 182 ? 16.801 13.194 -12.071 1.00 95.19 182 GLU A O 1
ATOM 1443 N N . ALA A 1 183 ? 15.142 12.001 -11.135 1.00 94.00 183 ALA A N 1
ATOM 1444 C CA . ALA A 1 183 ? 15.048 11.026 -12.218 1.00 94.00 183 ALA A CA 1
ATOM 1445 C C . ALA A 1 183 ? 14.652 11.682 -13.551 1.00 94.00 183 ALA A C 1
ATOM 1447 O O . ALA A 1 183 ? 15.233 11.367 -14.587 1.00 94.00 183 ALA A O 1
ATOM 1448 N N . GLU A 1 184 ? 13.708 12.625 -13.529 1.00 94.44 184 GLU A N 1
ATOM 1449 C CA . GLU A 1 184 ? 13.316 13.401 -14.710 1.00 94.44 184 GLU A CA 1
ATOM 1450 C C . GLU A 1 184 ? 14.476 14.254 -15.239 1.00 94.44 184 GLU A C 1
ATOM 1452 O O . GLU A 1 184 ? 14.732 14.266 -16.442 1.00 94.44 184 GLU A O 1
ATOM 1457 N N . ARG A 1 185 ? 15.240 14.903 -14.348 1.00 95.56 185 ARG A N 1
ATOM 1458 C CA . ARG A 1 185 ? 16.444 15.654 -14.729 1.00 95.56 185 ARG A CA 1
ATOM 1459 C C . ARG A 1 185 ? 17.488 14.753 -15.389 1.00 95.56 185 ARG A C 1
ATOM 1461 O O . ARG A 1 185 ? 18.018 15.122 -16.431 1.00 95.56 185 ARG A O 1
ATOM 1468 N N . LEU A 1 186 ? 17.770 13.584 -14.815 1.00 93.62 186 LEU A N 1
ATOM 1469 C CA . LEU A 1 186 ? 18.737 12.636 -15.379 1.00 93.62 186 LEU A CA 1
ATOM 1470 C C . LEU A 1 186 ? 18.277 12.096 -16.738 1.00 93.62 186 LEU A C 1
ATOM 1472 O O . LEU A 1 186 ? 19.081 12.017 -17.663 1.00 93.62 186 LEU A O 1
ATOM 1476 N N . ALA A 1 187 ? 16.986 11.785 -16.886 1.00 91.94 187 ALA A N 1
ATOM 1477 C CA . ALA A 1 187 ? 16.417 11.365 -18.163 1.00 91.94 187 ALA A CA 1
ATOM 1478 C C . ALA A 1 187 ? 16.528 12.469 -19.226 1.00 91.94 187 ALA A C 1
ATOM 1480 O O . ALA A 1 187 ? 16.833 12.182 -20.383 1.00 91.94 187 ALA A O 1
ATOM 1481 N N . GLN A 1 188 ? 16.328 13.731 -18.838 1.00 90.50 188 GLN A N 1
ATOM 1482 C CA . GLN A 1 188 ? 16.518 14.868 -19.735 1.00 90.50 188 GLN A CA 1
ATOM 1483 C C . GLN A 1 188 ? 17.992 15.039 -20.129 1.00 90.50 188 GLN A C 1
ATOM 1485 O O . GLN A 1 188 ? 18.286 15.213 -21.308 1.00 90.50 188 GLN A O 1
ATOM 1490 N N . GLU A 1 189 ? 18.924 14.933 -19.178 1.00 91.50 189 GLU A N 1
ATOM 1491 C CA . GLU A 1 189 ? 20.367 14.992 -19.450 1.00 91.50 189 GLU A CA 1
ATOM 1492 C C . GLU A 1 189 ? 20.816 13.861 -20.394 1.00 91.50 189 GLU A C 1
ATOM 1494 O O . GLU A 1 189 ? 21.613 14.084 -21.309 1.00 91.50 189 GLU A O 1
ATOM 1499 N N . GLU A 1 190 ? 20.283 12.650 -20.220 1.00 90.56 190 GLU A N 1
ATOM 1500 C CA . GLU A 1 190 ? 20.538 11.522 -21.115 1.00 90.56 190 GLU A CA 1
ATOM 1501 C C . GLU A 1 190 ? 19.933 11.747 -22.507 1.00 90.56 190 GLU A C 1
ATOM 1503 O O . GLU A 1 190 ? 20.611 11.526 -23.513 1.00 90.56 190 GLU A O 1
ATOM 1508 N N . ALA A 1 191 ? 18.700 12.252 -22.585 1.00 85.44 191 ALA A N 1
ATOM 1509 C CA . ALA A 1 191 ? 18.063 12.602 -23.851 1.00 85.44 191 ALA A CA 1
ATOM 1510 C C . ALA A 1 191 ? 18.861 13.673 -24.610 1.00 85.44 191 ALA A C 1
ATOM 1512 O O . ALA A 1 191 ? 19.087 13.529 -25.813 1.00 85.44 191 ALA A O 1
ATOM 1513 N N . ASP A 1 192 ? 19.362 14.698 -23.918 1.00 85.31 192 ASP A N 1
ATOM 1514 C CA . ASP A 1 192 ? 20.205 15.745 -24.501 1.00 85.31 192 ASP A CA 1
ATOM 1515 C C . ASP A 1 192 ? 21.569 15.188 -24.954 1.00 85.31 192 ASP A C 1
ATOM 1517 O O . ASP A 1 192 ? 22.094 15.561 -26.012 1.00 85.31 192 ASP A O 1
ATOM 1521 N N . ARG A 1 193 ? 22.138 14.228 -24.213 1.00 87.56 193 ARG A N 1
ATOM 1522 C CA . ARG A 1 193 ? 23.359 13.508 -24.612 1.00 87.56 193 ARG A CA 1
ATOM 1523 C C . ARG A 1 193 ? 23.147 12.662 -25.873 1.00 87.56 193 ARG A C 1
ATOM 1525 O O . ARG A 1 193 ? 23.993 12.660 -26.768 1.00 87.56 193 ARG A O 1
ATOM 1532 N N . ILE A 1 194 ? 22.021 11.960 -25.975 1.00 81.62 194 ILE A N 1
ATOM 1533 C CA . ILE A 1 194 ? 21.669 11.183 -27.171 1.00 81.62 194 ILE A CA 1
ATOM 1534 C C . ILE A 1 194 ? 21.420 12.132 -28.348 1.00 81.62 194 ILE A C 1
ATOM 1536 O O . ILE A 1 194 ? 21.956 11.923 -29.433 1.00 81.62 194 ILE A O 1
ATOM 1540 N N . ALA A 1 195 ? 20.682 13.222 -28.129 1.00 82.94 195 ALA A N 1
ATOM 1541 C CA . ALA A 1 195 ? 20.375 14.212 -29.158 1.00 82.94 195 ALA A CA 1
ATOM 1542 C C . ALA A 1 195 ? 21.617 14.957 -29.679 1.00 82.94 195 ALA A C 1
ATOM 1544 O O . ALA A 1 195 ? 21.618 15.405 -30.827 1.00 82.94 195 ALA A O 1
ATOM 1545 N N . SER A 1 196 ? 22.668 15.078 -28.861 1.00 84.19 196 SER A N 1
ATOM 1546 C CA . SER A 1 196 ? 23.969 15.645 -29.247 1.00 84.19 196 SER A CA 1
ATOM 1547 C C . SER A 1 196 ? 24.925 14.634 -29.894 1.00 84.19 196 SER A C 1
ATOM 1549 O O . SER A 1 196 ? 25.985 15.029 -30.381 1.00 84.19 196 SER A O 1
ATOM 1551 N N . THR A 1 197 ? 24.542 13.358 -29.981 1.00 90.81 197 THR A N 1
ATOM 1552 C CA . THR A 1 197 ? 25.280 12.337 -30.734 1.00 90.81 197 THR A CA 1
ATOM 1553 C C . THR A 1 197 ? 24.784 12.298 -32.182 1.00 90.81 197 THR A C 1
ATOM 1555 O O . THR A 1 197 ? 23.582 12.290 -32.442 1.00 90.81 197 THR A O 1
ATOM 1558 N N . VAL A 1 198 ? 25.705 12.292 -33.147 1.00 91.81 198 VAL A N 1
ATOM 1559 C CA . VAL A 1 198 ? 25.373 12.242 -34.580 1.00 91.81 198 VAL A CA 1
ATOM 1560 C C . VAL A 1 198 ? 24.865 10.842 -34.937 1.00 91.81 198 VAL A C 1
ATOM 1562 O O . VAL A 1 198 ? 25.568 9.856 -34.719 1.00 91.81 198 VAL A O 1
ATOM 1565 N N . LEU A 1 199 ? 23.654 10.749 -35.491 1.00 90.38 199 LEU A N 1
ATOM 1566 C CA . LEU A 1 199 ? 23.086 9.487 -35.967 1.00 90.38 199 LEU A CA 1
ATOM 1567 C C . LEU A 1 199 ? 23.895 8.951 -37.154 1.00 90.38 199 LEU A C 1
ATOM 1569 O O . LEU A 1 199 ? 24.160 9.674 -38.120 1.00 90.38 199 LEU A O 1
ATOM 1573 N N . GLY A 1 200 ? 24.278 7.676 -37.064 1.00 91.75 200 GLY A N 1
ATOM 1574 C CA . GLY A 1 200 ? 25.029 6.972 -38.100 1.00 91.75 200 GLY A CA 1
ATOM 1575 C C . GLY A 1 200 ? 24.174 6.489 -39.273 1.00 91.75 200 GLY A C 1
ATOM 1576 O O . GLY A 1 200 ? 23.002 6.850 -39.403 1.00 91.75 200 GLY A O 1
ATOM 1577 N N . SER A 1 201 ? 24.796 5.666 -40.120 1.00 91.94 201 SER A N 1
ATOM 1578 C CA . SER A 1 201 ? 24.118 4.923 -41.187 1.00 91.94 201 SER A CA 1
ATOM 1579 C C . SER A 1 201 ? 23.424 3.678 -40.634 1.00 91.94 201 SER A C 1
ATOM 1581 O O . SER A 1 201 ? 23.926 3.044 -39.706 1.00 91.94 201 SER A O 1
ATOM 1583 N N . SER A 1 202 ? 22.301 3.317 -41.245 1.00 89.69 202 SER A N 1
ATOM 1584 C CA . SER A 1 202 ? 21.599 2.042 -41.054 1.00 89.69 202 SER A CA 1
ATOM 1585 C C . SER A 1 202 ? 21.946 0.989 -42.116 1.00 89.69 202 SER A C 1
ATOM 1587 O O . SER A 1 202 ? 21.595 -0.178 -41.952 1.00 89.69 202 SER A O 1
ATOM 1589 N N . VAL A 1 203 ? 22.625 1.394 -43.197 1.00 90.88 203 VAL A N 1
ATOM 1590 C CA . VAL A 1 203 ? 22.907 0.562 -44.381 1.00 90.88 203 VAL A CA 1
ATOM 1591 C C . VAL A 1 203 ? 24.396 0.237 -44.514 1.00 90.88 203 VAL A C 1
ATOM 1593 O O . VAL A 1 203 ? 24.755 -0.852 -44.955 1.00 90.88 203 VAL A O 1
ATOM 1596 N N . LEU A 1 204 ? 25.271 1.175 -44.154 1.00 91.25 204 LEU A N 1
ATOM 1597 C CA . LEU A 1 204 ? 26.715 1.028 -44.285 1.00 91.25 204 LEU A CA 1
ATOM 1598 C C . LEU A 1 204 ? 27.288 0.116 -43.193 1.00 91.25 204 LEU A C 1
ATOM 1600 O O . LEU A 1 204 ? 26.843 0.131 -42.045 1.00 91.25 204 LEU A O 1
ATOM 1604 N N . ALA A 1 205 ? 28.333 -0.628 -43.553 1.00 91.38 205 ALA A N 1
ATOM 1605 C CA . ALA A 1 205 ? 29.095 -1.456 -42.631 1.00 91.38 205 ALA A CA 1
ATOM 1606 C C . ALA A 1 205 ? 29.707 -0.639 -41.485 1.00 91.38 205 ALA A C 1
ATOM 1608 O O . ALA A 1 205 ? 30.036 0.540 -41.637 1.00 91.38 205 ALA A O 1
ATOM 1609 N N . SER A 1 206 ? 29.908 -1.285 -40.334 1.00 92.44 206 SER A N 1
ATOM 1610 C CA . SER A 1 206 ? 30.497 -0.647 -39.150 1.00 92.44 206 SER A CA 1
ATOM 1611 C C . SER A 1 206 ? 31.983 -0.316 -39.329 1.00 92.44 206 SER A C 1
ATOM 1613 O O . SER A 1 206 ? 32.474 0.641 -38.724 1.00 92.44 206 SER A O 1
ATOM 1615 N N . VAL A 1 207 ? 32.687 -1.077 -40.174 1.00 92.56 207 VAL A N 1
ATOM 1616 C CA . VAL A 1 207 ? 34.123 -0.950 -40.434 1.00 92.56 207 VAL A CA 1
ATOM 1617 C C . VAL A 1 207 ? 34.408 -1.205 -41.911 1.00 92.56 207 VAL A C 1
ATOM 1619 O O . VAL A 1 207 ? 33.971 -2.211 -42.466 1.00 92.56 207 VAL A O 1
ATOM 1622 N N . TYR A 1 208 ? 35.198 -0.328 -42.524 1.00 93.38 208 TYR A N 1
ATOM 1623 C CA . TYR A 1 208 ? 35.675 -0.475 -43.895 1.00 93.38 208 TYR A CA 1
ATOM 1624 C C . TYR A 1 208 ? 37.193 -0.597 -43.949 1.00 93.38 208 TYR A C 1
ATOM 1626 O O . TYR A 1 208 ? 37.899 -0.018 -43.122 1.00 93.38 208 TYR A O 1
ATOM 1634 N N . GLN A 1 209 ? 37.694 -1.308 -44.955 1.00 92.94 209 GLN A N 1
ATOM 1635 C CA . GLN A 1 209 ? 39.110 -1.357 -45.291 1.00 92.94 209 GLN A CA 1
ATOM 1636 C C . GLN A 1 209 ? 39.349 -0.781 -46.690 1.00 92.94 209 GLN A C 1
ATOM 1638 O O . GLN A 1 209 ? 38.628 -1.109 -47.631 1.00 92.94 209 GLN A O 1
ATOM 1643 N N . VAL A 1 210 ? 40.357 0.083 -46.825 1.00 94.31 210 VAL A N 1
ATOM 1644 C CA . VAL A 1 210 ? 40.750 0.708 -48.099 1.00 94.31 210 VAL A CA 1
ATOM 1645 C C . VAL A 1 210 ? 42.254 0.985 -48.102 1.00 94.31 210 VAL A C 1
ATOM 1647 O O . VAL A 1 210 ? 42.765 1.545 -47.134 1.00 94.31 210 VAL A O 1
ATOM 1650 N N . ALA A 1 211 ? 42.988 0.556 -49.137 1.00 90.81 211 ALA A N 1
ATOM 1651 C CA . ALA A 1 211 ? 44.438 0.757 -49.263 1.00 90.81 211 ALA A CA 1
ATOM 1652 C C . ALA A 1 211 ? 45.255 0.369 -48.005 1.00 90.81 211 ALA A C 1
ATOM 1654 O O . ALA A 1 211 ? 46.240 1.014 -47.650 1.00 90.81 211 ALA A O 1
ATOM 1655 N N . GLY A 1 212 ? 44.820 -0.671 -47.280 1.00 89.94 212 GLY A N 1
ATOM 1656 C CA . GLY A 1 212 ? 45.449 -1.123 -46.030 1.00 89.94 212 GLY A CA 1
ATOM 1657 C C . GLY A 1 212 ? 45.072 -0.332 -44.768 1.00 89.94 212 GLY A C 1
ATOM 1658 O O . GLY A 1 212 ? 45.491 -0.714 -43.676 1.00 89.94 212 GLY A O 1
ATOM 1659 N N . HIS A 1 213 ? 44.251 0.712 -44.880 1.00 93.06 213 HIS A N 1
ATOM 1660 C CA . HIS A 1 213 ? 43.705 1.468 -43.753 1.00 93.06 213 HIS A CA 1
ATOM 1661 C C . HIS A 1 213 ? 42.342 0.930 -43.325 1.00 93.06 213 HIS A C 1
ATOM 1663 O O . HIS A 1 213 ? 41.535 0.525 -44.158 1.00 93.06 213 HIS A O 1
ATOM 1669 N N . VAL A 1 214 ? 42.082 0.961 -42.018 1.00 93.69 214 VAL A N 1
ATOM 1670 C CA . VAL A 1 214 ? 40.790 0.604 -41.425 1.00 93.69 214 VAL A CA 1
ATOM 1671 C C . VAL A 1 214 ? 40.079 1.891 -41.024 1.00 93.69 214 VAL A C 1
ATOM 1673 O O . VAL A 1 214 ? 40.602 2.643 -40.205 1.00 93.69 214 VAL A O 1
ATOM 1676 N N . ILE A 1 215 ? 38.902 2.133 -41.595 1.00 95.00 215 ILE A N 1
ATOM 1677 C CA . ILE A 1 215 ? 38.078 3.318 -41.347 1.00 95.00 215 ILE A CA 1
ATOM 1678 C C . ILE A 1 215 ? 36.814 2.881 -40.611 1.00 95.00 215 ILE A C 1
ATOM 1680 O O . ILE A 1 215 ? 36.104 1.973 -41.045 1.00 95.00 215 ILE A O 1
ATOM 1684 N N . GLN A 1 216 ? 36.519 3.536 -39.492 1.00 96.44 216 GLN A N 1
ATOM 1685 C CA . GLN A 1 216 ? 35.307 3.268 -38.717 1.00 96.44 216 GLN A CA 1
ATOM 1686 C C . GLN A 1 216 ? 34.119 4.040 -39.300 1.00 96.44 216 GLN A C 1
ATOM 1688 O O . GLN A 1 216 ? 34.263 5.196 -39.703 1.00 96.44 216 GLN A O 1
ATOM 1693 N N . LEU A 1 217 ? 32.913 3.464 -39.264 1.00 95.00 217 LEU A N 1
ATOM 1694 C CA . LEU A 1 217 ? 31.697 4.145 -39.733 1.00 95.00 217 LEU A CA 1
ATOM 1695 C C . LEU A 1 217 ? 31.499 5.507 -39.054 1.00 95.00 217 LEU A C 1
ATOM 1697 O O . LEU A 1 217 ? 31.121 6.480 -39.702 1.00 95.00 217 LEU A O 1
ATOM 1701 N N . GLY A 1 218 ? 31.819 5.600 -37.761 1.00 94.88 218 GLY A N 1
ATOM 1702 C CA . GLY A 1 218 ? 31.750 6.855 -37.014 1.00 94.88 218 GLY A CA 1
ATOM 1703 C C . GLY A 1 218 ? 32.625 7.970 -37.602 1.00 94.88 218 GLY A C 1
ATOM 1704 O O . GLY A 1 218 ? 32.260 9.141 -37.521 1.00 94.88 218 GLY A O 1
ATOM 1705 N N . GLU A 1 219 ? 33.752 7.642 -38.237 1.00 95.56 219 GLU A N 1
ATOM 1706 C CA . GLU A 1 219 ? 34.614 8.623 -38.906 1.00 95.56 219 GLU A CA 1
ATOM 1707 C C . GLU A 1 219 ? 33.986 9.110 -40.212 1.00 95.56 219 GLU A C 1
ATOM 1709 O O . GLU A 1 219 ? 33.943 10.318 -40.450 1.00 95.56 219 GLU A O 1
ATOM 1714 N N . ILE A 1 220 ? 33.425 8.196 -41.013 1.00 95.44 220 ILE A N 1
ATOM 1715 C CA . ILE A 1 220 ? 32.701 8.519 -42.255 1.00 95.44 220 ILE A CA 1
ATOM 1716 C C . ILE A 1 220 ? 31.515 9.438 -41.948 1.00 95.44 220 ILE A C 1
ATOM 1718 O O . ILE A 1 220 ? 31.359 10.486 -42.575 1.00 95.44 220 ILE A O 1
ATOM 1722 N N . VAL A 1 221 ? 30.735 9.097 -40.919 1.00 96.75 221 VAL A N 1
ATOM 1723 C CA . VAL A 1 221 ? 29.593 9.893 -40.449 1.00 96.75 221 VAL A CA 1
ATOM 1724 C C . VAL A 1 221 ? 30.038 11.276 -39.973 1.00 96.75 221 VAL A C 1
ATOM 1726 O O . VAL A 1 221 ? 29.443 12.280 -40.361 1.00 96.75 221 VAL A O 1
ATOM 1729 N N . ASN A 1 222 ? 31.119 11.368 -39.192 1.00 95.38 222 ASN A N 1
ATOM 1730 C CA . ASN A 1 222 ? 31.649 12.654 -38.733 1.00 95.38 222 ASN A CA 1
ATOM 1731 C C . ASN A 1 222 ? 32.178 13.529 -39.881 1.00 95.38 222 ASN A C 1
ATOM 1733 O O . ASN A 1 222 ? 32.009 14.751 -39.842 1.00 95.38 222 ASN A O 1
ATOM 1737 N N . MET A 1 223 ? 32.816 12.935 -40.893 1.00 95.75 223 MET A N 1
ATOM 1738 C CA . MET A 1 223 ? 33.285 13.654 -42.083 1.00 95.75 223 MET A CA 1
ATOM 1739 C C . MET A 1 223 ? 32.112 14.175 -42.918 1.00 95.75 223 MET A C 1
ATOM 1741 O O . MET A 1 223 ? 32.083 15.365 -43.240 1.00 95.75 223 MET A O 1
ATOM 1745 N N . ALA A 1 224 ? 31.110 13.330 -43.179 1.00 96.62 224 ALA A N 1
ATOM 1746 C CA . ALA A 1 224 ? 29.905 13.712 -43.909 1.00 96.62 224 ALA A CA 1
ATOM 1747 C C . ALA A 1 224 ? 29.118 14.810 -43.174 1.00 96.62 224 ALA A C 1
ATOM 1749 O O . ALA A 1 224 ? 28.728 15.810 -43.778 1.00 96.62 224 ALA A O 1
ATOM 1750 N N . HIS A 1 225 ? 28.962 14.683 -41.851 1.00 97.12 225 HIS A N 1
ATOM 1751 C CA . HIS A 1 225 ? 28.321 15.694 -41.012 1.00 97.12 225 HIS A CA 1
ATOM 1752 C C . HIS A 1 225 ? 29.040 17.045 -41.099 1.00 97.12 225 HIS A C 1
ATOM 1754 O O . HIS A 1 225 ? 28.409 18.051 -41.431 1.00 97.12 225 HIS A O 1
ATOM 1760 N N . LYS A 1 226 ? 30.367 17.078 -40.896 1.00 96.44 226 LYS A N 1
ATOM 1761 C CA . LYS A 1 226 ? 31.170 18.310 -41.013 1.00 96.44 226 LYS A CA 1
ATOM 1762 C C . LYS A 1 226 ? 31.052 18.949 -42.397 1.00 96.44 226 LYS A C 1
ATOM 1764 O O . LYS A 1 226 ? 30.964 20.170 -42.491 1.00 96.44 226 LYS A O 1
ATOM 1769 N N . ARG A 1 227 ? 31.029 18.137 -43.456 1.00 96.81 227 ARG A N 1
ATOM 1770 C CA . ARG A 1 227 ? 30.900 18.604 -44.842 1.00 96.81 227 ARG A CA 1
ATOM 1771 C C . ARG A 1 227 ? 29.508 19.154 -45.152 1.00 96.81 227 ARG A C 1
ATOM 1773 O O . ARG A 1 227 ? 29.403 20.132 -45.884 1.00 96.81 227 ARG A O 1
ATOM 1780 N N . SER A 1 228 ? 28.460 18.571 -44.569 1.00 96.12 228 SER A N 1
ATOM 1781 C CA . SER A 1 228 ? 27.075 19.025 -44.761 1.00 96.12 228 SER A CA 1
ATOM 1782 C C . SER A 1 228 ? 26.804 20.425 -44.195 1.00 96.12 228 SER A C 1
ATOM 1784 O O . SER A 1 228 ? 25.851 21.079 -44.610 1.00 96.12 228 SER A O 1
ATOM 1786 N N . GLY A 1 229 ? 27.612 20.882 -43.228 1.00 95.38 229 GLY A N 1
ATOM 1787 C CA . GLY A 1 229 ? 27.413 22.154 -42.526 1.00 95.38 229 GLY A CA 1
ATOM 1788 C C . GLY A 1 229 ? 26.175 22.190 -41.618 1.00 95.38 229 GLY A C 1
ATOM 1789 O O . GLY A 1 229 ? 25.844 23.245 -41.078 1.00 95.38 229 GLY A O 1
ATOM 1790 N N . LEU A 1 230 ? 25.481 21.060 -41.447 1.00 94.7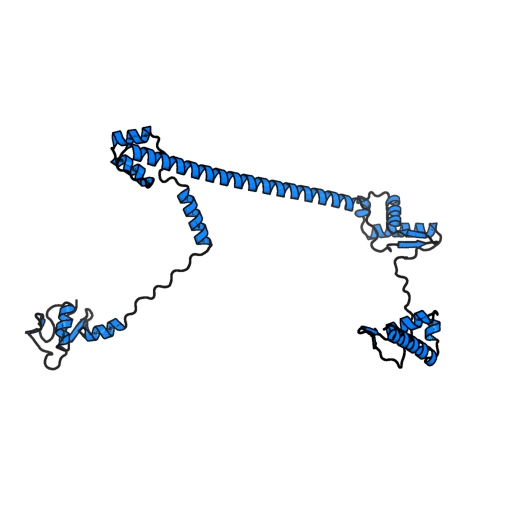5 230 LEU A N 1
ATOM 1791 C CA . LEU A 1 230 ? 24.325 20.949 -40.566 1.00 94.75 230 LEU A CA 1
ATOM 1792 C C . LEU A 1 230 ? 24.761 20.926 -39.097 1.00 94.75 230 LEU A C 1
ATOM 1794 O O . LEU A 1 230 ? 25.863 20.504 -38.753 1.00 94.75 230 LEU A O 1
ATOM 1798 N N . THR A 1 231 ? 23.872 21.371 -38.211 1.00 94.56 231 THR A N 1
ATOM 1799 C CA . THR A 1 231 ? 24.011 21.095 -36.777 1.00 94.56 231 THR A CA 1
ATOM 1800 C C . THR A 1 231 ? 23.667 19.632 -36.505 1.00 94.56 231 THR A C 1
ATOM 1802 O O . THR A 1 231 ? 22.929 19.026 -37.282 1.00 94.56 231 THR A O 1
ATOM 1805 N N . VAL A 1 232 ? 24.100 19.075 -35.368 1.00 93.00 232 VAL A N 1
ATOM 1806 C CA . VAL A 1 232 ? 23.767 17.685 -34.992 1.00 93.00 232 VAL A CA 1
ATOM 1807 C C . VAL A 1 232 ? 22.253 17.452 -35.000 1.00 93.00 232 VAL A C 1
ATOM 1809 O O . VAL A 1 232 ? 21.768 16.472 -35.555 1.00 93.00 232 VAL A O 1
ATOM 1812 N N . THR A 1 233 ? 21.476 18.403 -34.474 1.00 90.75 233 THR A N 1
ATOM 1813 C CA . THR A 1 233 ? 20.009 18.348 -34.515 1.00 90.75 233 THR A CA 1
ATOM 1814 C C . THR A 1 233 ? 19.463 18.402 -35.942 1.00 90.75 233 THR A C 1
ATOM 1816 O O . THR A 1 233 ? 18.474 17.738 -36.238 1.00 90.75 233 THR A O 1
ATOM 1819 N N . GLY A 1 234 ? 20.077 19.191 -36.829 1.00 92.88 234 GLY A N 1
ATOM 1820 C CA . GLY A 1 234 ? 19.709 19.251 -38.244 1.00 92.88 234 GLY A CA 1
ATOM 1821 C C . GLY A 1 234 ? 20.000 17.940 -38.975 1.00 92.88 234 GLY A C 1
ATOM 1822 O O . GLY A 1 234 ? 19.139 17.448 -39.696 1.00 92.88 234 GLY A O 1
ATOM 1823 N N . TRP A 1 235 ? 21.167 17.345 -38.725 1.00 95.94 235 TRP A N 1
ATOM 1824 C CA . TRP A 1 235 ? 21.577 16.046 -39.258 1.00 95.94 235 TRP A CA 1
ATOM 1825 C C . TRP A 1 235 ? 20.669 14.910 -38.782 1.00 95.94 235 TRP A C 1
ATOM 1827 O O . TRP A 1 235 ? 20.163 14.136 -39.591 1.00 95.94 235 TRP A O 1
ATOM 1837 N N . ASN A 1 236 ? 20.387 14.855 -37.479 1.00 94.12 236 ASN A N 1
ATOM 1838 C CA . ASN A 1 236 ? 19.540 13.822 -36.884 1.00 94.12 236 ASN A CA 1
ATOM 1839 C C . ASN A 1 236 ? 18.068 13.932 -37.319 1.00 94.12 236 ASN A C 1
ATOM 1841 O O . ASN A 1 236 ? 17.338 12.950 -37.259 1.00 94.12 236 ASN A O 1
ATOM 1845 N N . LYS A 1 237 ? 17.627 15.113 -37.773 1.00 95.12 237 LYS A N 1
ATOM 1846 C CA . LYS A 1 237 ? 16.287 15.335 -38.342 1.00 95.12 237 LYS A CA 1
ATOM 1847 C C . LYS A 1 237 ? 16.204 15.060 -39.844 1.00 95.12 237 LYS A C 1
ATOM 1849 O O . LYS A 1 237 ? 15.109 15.156 -40.400 1.00 95.12 237 LYS A O 1
ATOM 1854 N N . LEU A 1 238 ? 17.318 14.763 -40.517 1.00 95.19 238 LEU A N 1
ATOM 1855 C CA . LEU A 1 238 ? 17.268 14.380 -41.924 1.00 95.19 238 LEU A CA 1
ATOM 1856 C C . LEU A 1 238 ? 16.486 13.069 -42.074 1.00 95.19 238 LEU A C 1
ATOM 1858 O O . LEU A 1 238 ? 16.759 12.130 -41.324 1.00 95.19 238 LEU A O 1
ATOM 1862 N N . PRO A 1 239 ? 15.574 12.982 -43.058 1.00 96.00 239 PRO A N 1
ATOM 1863 C CA . PRO A 1 239 ? 15.059 11.708 -43.542 1.00 96.00 239 PRO A CA 1
ATOM 1864 C C . PRO A 1 239 ? 16.201 10.735 -43.859 1.00 96.00 239 PRO A C 1
ATOM 1866 O O . PRO A 1 239 ? 17.254 11.162 -44.347 1.00 96.00 239 PRO A O 1
ATOM 1869 N N . ASP A 1 240 ? 16.006 9.451 -43.560 1.00 95.12 240 ASP A N 1
ATOM 1870 C CA . ASP A 1 240 ? 17.078 8.457 -43.664 1.00 95.12 240 ASP A CA 1
ATOM 1871 C C . ASP A 1 240 ? 17.625 8.357 -45.097 1.00 95.12 240 ASP A C 1
ATOM 1873 O O . ASP A 1 240 ? 18.835 8.354 -45.276 1.00 95.12 240 ASP A O 1
ATOM 1877 N N . ASP A 1 241 ? 16.779 8.436 -46.127 1.00 95.81 241 ASP A N 1
ATOM 1878 C CA . ASP A 1 241 ? 17.192 8.465 -47.539 1.00 95.81 241 ASP A CA 1
ATOM 1879 C C . ASP A 1 241 ? 18.181 9.600 -47.857 1.00 95.81 241 ASP A C 1
ATOM 1881 O O . ASP A 1 241 ? 19.181 9.394 -48.547 1.00 95.81 241 ASP A O 1
ATOM 1885 N N . LYS A 1 242 ? 17.950 10.797 -47.309 1.00 96.69 242 LYS A N 1
ATOM 1886 C CA . LYS A 1 242 ? 18.852 11.944 -47.486 1.00 96.69 242 LYS A CA 1
ATOM 1887 C C . LYS A 1 242 ? 20.144 11.790 -46.696 1.00 96.69 242 LYS A C 1
ATOM 1889 O O . LYS A 1 242 ? 21.196 12.212 -47.172 1.00 96.69 242 LYS A O 1
ATOM 1894 N N . ARG A 1 243 ? 20.072 11.220 -45.490 1.00 97.12 243 ARG A N 1
ATOM 1895 C CA . ARG A 1 243 ? 21.257 10.967 -44.660 1.00 97.12 243 ARG A CA 1
ATOM 1896 C C . ARG A 1 243 ? 22.153 9.924 -45.321 1.00 97.12 243 ARG A C 1
ATOM 1898 O O . ARG A 1 243 ? 23.345 10.165 -45.468 1.00 97.12 243 ARG A O 1
ATOM 1905 N N . GLU A 1 244 ? 21.569 8.823 -45.786 1.00 96.88 244 GLU A N 1
ATOM 1906 C CA . GLU A 1 244 ? 22.286 7.774 -46.508 1.00 96.88 244 GLU A CA 1
ATOM 1907 C C . GLU A 1 244 ? 22.876 8.297 -47.825 1.00 96.88 244 GLU A C 1
ATOM 1909 O O . GLU A 1 244 ? 24.009 7.957 -48.146 1.00 96.88 244 GLU A O 1
ATOM 1914 N N . ALA A 1 245 ? 22.191 9.194 -48.546 1.00 96.62 245 ALA A N 1
ATOM 1915 C CA . ALA A 1 245 ? 22.752 9.825 -49.744 1.00 96.62 245 ALA A CA 1
ATOM 1916 C C . ALA A 1 245 ? 24.013 10.663 -49.447 1.00 96.62 245 ALA A C 1
ATOM 1918 O O . ALA A 1 245 ? 25.003 10.554 -50.168 1.00 96.62 245 ALA A O 1
ATOM 1919 N N . LEU A 1 246 ? 24.013 11.459 -48.368 1.00 97.00 246 LEU A N 1
ATOM 1920 C CA . LEU A 1 246 ? 25.196 12.229 -47.948 1.00 97.00 246 LEU A CA 1
ATOM 1921 C C . LEU A 1 246 ? 26.347 11.325 -47.489 1.00 97.00 246 LEU A C 1
ATOM 1923 O O . LEU A 1 246 ? 27.517 11.647 -47.700 1.00 97.00 246 LEU A O 1
ATOM 1927 N N . LEU A 1 247 ? 26.026 10.199 -46.848 1.00 97.19 247 LEU A N 1
ATOM 1928 C CA . LEU A 1 247 ? 27.019 9.214 -46.426 1.00 97.19 247 LEU A CA 1
ATOM 1929 C C . LEU A 1 247 ? 27.605 8.459 -47.623 1.00 97.19 247 LEU A C 1
ATOM 1931 O O . LEU A 1 247 ? 28.820 8.290 -47.680 1.00 97.19 247 LEU A O 1
ATOM 1935 N N . ALA A 1 248 ? 26.780 8.078 -48.599 1.00 96.00 248 ALA A N 1
ATOM 1936 C CA . ALA A 1 248 ? 27.223 7.464 -49.848 1.00 96.00 248 ALA A CA 1
ATOM 1937 C C . ALA A 1 248 ? 28.149 8.403 -50.637 1.00 96.00 248 ALA A C 1
ATOM 1939 O O . ALA A 1 248 ? 29.229 7.990 -51.049 1.00 96.00 248 ALA A O 1
ATOM 1940 N N . GLU A 1 249 ? 27.795 9.687 -50.748 1.00 96.94 249 GLU A N 1
ATOM 1941 C CA . GLU A 1 249 ? 28.660 10.695 -51.372 1.00 96.94 249 GLU A CA 1
ATOM 1942 C C . GLU A 1 249 ? 30.013 10.810 -50.643 1.00 96.94 249 GLU A C 1
ATOM 1944 O O . GLU A 1 249 ? 31.068 10.954 -51.262 1.00 96.94 249 GLU A O 1
ATOM 1949 N N . GLN A 1 250 ? 30.014 10.716 -49.309 1.00 97.75 250 GLN A N 1
ATOM 1950 C CA . GLN A 1 250 ? 31.251 10.735 -48.532 1.00 97.75 250 GLN A CA 1
ATOM 1951 C C . GLN A 1 250 ? 32.097 9.468 -48.734 1.00 97.75 250 GLN A C 1
ATOM 1953 O O . GLN A 1 250 ? 33.326 9.567 -48.734 1.00 97.75 250 GLN A O 1
ATOM 1958 N N . VAL A 1 251 ? 31.468 8.303 -48.914 1.00 96.25 251 VAL A N 1
ATOM 1959 C CA . VAL A 1 251 ? 32.158 7.056 -49.278 1.00 96.25 251 VAL A CA 1
ATOM 1960 C C . VAL A 1 251 ? 32.819 7.203 -50.646 1.00 96.25 251 VAL A C 1
ATOM 1962 O O . VAL A 1 251 ? 34.017 6.963 -50.742 1.00 96.25 251 VAL A O 1
ATOM 1965 N N . GLU A 1 252 ? 32.107 7.698 -51.664 1.00 96.88 252 GLU A N 1
ATOM 1966 C CA . GLU A 1 252 ? 32.667 7.928 -53.008 1.00 96.88 252 GLU A CA 1
ATOM 1967 C C . GLU A 1 252 ? 33.897 8.849 -52.979 1.00 96.88 252 GLU A C 1
ATOM 1969 O O . GLU A 1 252 ? 34.886 8.614 -53.674 1.00 96.88 252 GLU A O 1
ATOM 1974 N N . ILE A 1 253 ? 33.877 9.881 -52.131 1.00 96.62 253 ILE A N 1
ATOM 1975 C CA . ILE A 1 253 ? 35.027 10.777 -51.948 1.00 96.62 253 ILE A CA 1
ATOM 1976 C C . ILE A 1 253 ? 36.217 10.056 -51.324 1.00 96.62 253 ILE A C 1
ATOM 1978 O O . ILE A 1 253 ? 37.354 10.309 -51.724 1.00 96.62 253 ILE A O 1
ATOM 1982 N N . LEU A 1 254 ? 35.986 9.180 -50.343 1.00 95.31 254 LEU A N 1
ATOM 1983 C CA . LEU A 1 254 ? 37.060 8.385 -49.749 1.00 95.31 254 LEU A CA 1
ATOM 1984 C C . LEU A 1 254 ? 37.631 7.400 -50.770 1.00 95.31 254 LEU A C 1
ATOM 1986 O O . LEU A 1 254 ? 38.850 7.319 -50.898 1.00 95.31 254 LEU A O 1
ATOM 1990 N N . GLU A 1 255 ? 36.782 6.723 -51.545 1.00 95.44 255 GLU A N 1
ATOM 1991 C CA . GLU A 1 255 ? 37.232 5.831 -52.619 1.00 95.44 255 GLU A CA 1
ATOM 1992 C C . GLU A 1 255 ? 38.090 6.578 -53.646 1.00 95.44 255 GLU A C 1
ATOM 1994 O O . GLU A 1 255 ? 39.174 6.125 -54.013 1.00 95.44 255 GLU A O 1
ATOM 1999 N N . ALA A 1 256 ? 37.657 7.773 -54.060 1.00 96.06 256 ALA A N 1
ATOM 2000 C CA . ALA A 1 256 ? 38.418 8.619 -54.972 1.00 96.06 256 ALA A CA 1
ATOM 2001 C C . ALA A 1 256 ? 39.740 9.116 -54.362 1.00 96.06 256 ALA A C 1
ATOM 2003 O O . ALA A 1 256 ? 40.733 9.247 -55.076 1.00 96.06 256 ALA A O 1
ATOM 2004 N N . HIS A 1 257 ? 39.769 9.393 -53.054 1.00 95.75 257 HIS A N 1
ATOM 2005 C CA . HIS A 1 257 ? 40.969 9.847 -52.353 1.00 95.75 257 HIS A CA 1
ATOM 2006 C C . HIS A 1 257 ? 42.036 8.750 -52.244 1.00 95.75 257 HIS A C 1
ATOM 2008 O O . HIS A 1 257 ? 43.212 9.025 -52.478 1.00 95.75 257 HIS A O 1
ATOM 2014 N N . TYR A 1 258 ? 41.633 7.523 -51.907 1.00 94.56 258 TYR A N 1
ATOM 2015 C CA . TYR A 1 258 ? 42.549 6.388 -51.760 1.00 94.56 258 TYR A CA 1
ATOM 2016 C C . TYR A 1 258 ? 42.831 5.654 -53.079 1.00 94.56 258 TYR A C 1
ATOM 2018 O O . TYR A 1 258 ? 43.795 4.897 -53.157 1.00 94.56 258 TYR A O 1
ATOM 2026 N N . GLY A 1 259 ? 42.022 5.873 -54.119 1.00 94.44 259 GLY A N 1
ATOM 2027 C CA . GLY A 1 259 ? 42.158 5.195 -55.411 1.00 94.44 259 GLY A CA 1
ATOM 2028 C C . GLY A 1 259 ? 41.714 3.726 -55.396 1.00 94.44 259 GLY A C 1
ATOM 2029 O O . GLY A 1 259 ? 41.960 3.006 -56.362 1.00 94.44 259 GLY A O 1
ATOM 2030 N N . GLU A 1 260 ? 41.053 3.284 -54.325 1.00 93.38 260 GLU A N 1
ATOM 2031 C CA . GLU A 1 260 ? 40.551 1.925 -54.120 1.00 93.38 260 GLU A CA 1
ATOM 2032 C C . GLU A 1 260 ? 39.130 1.965 -53.549 1.00 93.38 260 GLU A C 1
ATOM 2034 O O . GLU A 1 260 ? 38.753 2.913 -52.860 1.00 93.38 260 GLU A O 1
ATOM 2039 N N . LYS A 1 261 ? 38.336 0.923 -53.819 1.00 93.62 261 LYS A N 1
ATOM 2040 C CA . LYS A 1 261 ? 36.984 0.804 -53.260 1.00 93.62 261 LYS A CA 1
ATOM 2041 C C . LYS A 1 261 ? 37.023 0.425 -51.786 1.00 93.62 261 LYS A C 1
ATOM 2043 O O . LYS A 1 261 ? 37.862 -0.380 -51.381 1.00 93.62 261 LYS A O 1
ATOM 2048 N N . LEU A 1 262 ? 36.084 0.955 -51.008 1.00 90.81 262 LEU A N 1
ATOM 2049 C CA . LEU A 1 262 ? 35.921 0.567 -49.612 1.00 90.81 262 LEU A CA 1
ATOM 2050 C C . LEU A 1 262 ? 35.346 -0.855 -49.559 1.00 90.81 262 LEU A C 1
ATOM 2052 O O . LEU A 1 262 ? 34.288 -1.138 -50.120 1.00 90.81 262 LEU A O 1
ATOM 2056 N N . VAL A 1 263 ? 36.045 -1.758 -48.873 1.00 91.19 263 VAL A N 1
ATOM 2057 C CA . VAL A 1 263 ? 35.597 -3.139 -48.663 1.00 91.19 263 VAL A CA 1
ATOM 2058 C C . VAL A 1 263 ? 35.039 -3.259 -47.253 1.00 91.19 263 VAL A C 1
ATOM 2060 O O . VAL A 1 263 ? 35.672 -2.810 -46.298 1.00 91.19 263 VAL A O 1
ATOM 2063 N N . ASP A 1 264 ? 33.852 -3.848 -47.120 1.00 89.19 264 ASP A N 1
ATOM 2064 C CA . ASP A 1 264 ? 33.269 -4.171 -45.820 1.00 89.19 264 ASP A CA 1
ATOM 2065 C C . ASP A 1 264 ? 34.193 -5.144 -45.071 1.00 89.19 264 ASP A C 1
ATOM 2067 O O . ASP A 1 264 ? 34.358 -6.300 -45.463 1.00 89.19 264 ASP A O 1
ATOM 2071 N N . ALA A 1 265 ? 34.817 -4.650 -44.002 1.00 83.88 265 ALA A N 1
ATOM 2072 C CA . ALA A 1 265 ? 35.709 -5.425 -43.145 1.00 83.88 265 ALA A CA 1
ATOM 2073 C C . ALA A 1 265 ? 34.971 -6.052 -41.948 1.00 83.88 265 ALA A C 1
ATOM 2075 O O . ALA A 1 265 ? 35.577 -6.774 -41.156 1.00 83.88 265 ALA A O 1
ATOM 2076 N N . SER A 1 266 ? 33.678 -5.747 -41.791 1.00 78.12 266 SER A N 1
ATOM 2077 C CA . SER A 1 266 ? 32.802 -6.285 -40.750 1.00 78.12 266 SER A CA 1
ATOM 2078 C C . SER A 1 266 ? 32.122 -7.587 -41.163 1.00 78.12 266 SER A C 1
ATOM 2080 O O . SER A 1 266 ? 31.737 -8.373 -40.293 1.00 78.12 266 SER A O 1
ATOM 2082 N N . ALA A 1 267 ? 32.033 -7.855 -42.470 1.00 68.56 267 ALA A N 1
ATOM 2083 C CA . ALA A 1 267 ? 31.667 -9.168 -42.967 1.00 68.56 267 ALA A CA 1
ATOM 2084 C C . ALA A 1 267 ? 32.665 -10.193 -42.399 1.00 68.56 267 ALA A C 1
ATOM 2086 O O . ALA A 1 267 ? 33.871 -10.073 -42.653 1.00 68.56 267 ALA A O 1
ATOM 2087 N N . PRO A 1 268 ? 32.215 -11.191 -41.609 1.00 56.03 268 PRO A N 1
ATOM 2088 C CA . PRO A 1 268 ? 33.096 -12.273 -41.219 1.00 56.03 268 PRO A CA 1
ATOM 2089 C C . PRO A 1 268 ? 33.613 -12.852 -42.524 1.00 56.03 268 PRO A C 1
ATOM 2091 O O . PRO A 1 268 ? 32.807 -13.244 -43.368 1.00 56.03 268 PRO A O 1
ATOM 2094 N N . ALA A 1 269 ? 34.934 -12.850 -42.722 1.00 55.19 269 ALA A N 1
ATOM 2095 C CA . ALA A 1 269 ? 35.524 -13.607 -43.808 1.00 55.19 269 ALA A CA 1
ATOM 2096 C C . ALA A 1 269 ? 34.904 -14.995 -43.689 1.00 55.19 269 ALA A C 1
ATOM 2098 O O . ALA A 1 269 ? 35.148 -15.678 -42.689 1.00 55.19 269 ALA A O 1
ATOM 2099 N N . GLU A 1 270 ? 34.017 -15.354 -44.623 1.00 50.06 270 GLU A N 1
ATOM 2100 C CA . GLU A 1 270 ? 33.482 -16.697 -44.720 1.00 50.06 270 GLU A CA 1
ATOM 2101 C C . GLU A 1 270 ? 34.711 -17.553 -44.985 1.00 50.06 270 GLU A C 1
ATOM 2103 O O . GLU A 1 270 ? 35.128 -17.781 -46.120 1.00 50.06 270 GLU A O 1
ATOM 2108 N N . LYS A 1 271 ? 35.358 -17.985 -43.901 1.00 51.09 271 LYS A N 1
ATOM 2109 C CA . LYS A 1 271 ? 36.231 -19.133 -43.880 1.00 51.09 271 LYS A CA 1
ATOM 2110 C C . LYS A 1 271 ? 35.278 -20.234 -44.276 1.00 51.09 271 LYS A C 1
ATOM 2112 O O . LYS A 1 271 ? 34.579 -20.789 -43.433 1.00 51.09 271 LYS A O 1
ATOM 2117 N N . LYS A 1 272 ? 35.173 -20.443 -45.587 1.00 51.06 272 LYS A N 1
ATOM 2118 C CA . LYS A 1 272 ? 34.575 -21.606 -46.205 1.00 51.06 272 LYS A CA 1
ATOM 2119 C C . LYS A 1 272 ? 35.245 -22.753 -45.469 1.00 51.06 272 LYS A C 1
ATOM 2121 O O . LYS A 1 272 ? 36.429 -23.009 -45.670 1.00 51.06 272 LYS A O 1
ATOM 2126 N N . LEU A 1 273 ? 34.559 -23.297 -44.466 1.00 54.75 273 LEU A N 1
ATOM 2127 C CA . LEU A 1 273 ? 35.033 -24.448 -43.724 1.00 54.75 273 LEU A CA 1
ATOM 2128 C C . LEU A 1 273 ? 34.958 -25.556 -44.758 1.00 54.75 273 LEU A C 1
ATOM 2130 O O . LEU A 1 273 ? 33.901 -26.146 -44.965 1.00 54.75 273 LEU A O 1
ATOM 2134 N N . GLU A 1 274 ? 36.041 -25.710 -45.515 1.00 69.81 274 GLU A N 1
ATOM 2135 C CA . GLU A 1 274 ? 36.204 -26.786 -46.471 1.00 69.81 274 GLU A CA 1
ATOM 2136 C C . GLU A 1 274 ? 35.927 -28.061 -45.691 1.00 69.81 274 GLU A C 1
ATOM 2138 O O . GLU A 1 274 ? 36.595 -28.357 -44.696 1.00 69.81 274 GLU A O 1
ATOM 2143 N N . ALA A 1 275 ? 34.829 -28.725 -46.056 1.00 82.38 275 ALA A N 1
ATOM 2144 C CA . ALA A 1 275 ? 34.358 -29.892 -45.345 1.00 82.38 275 ALA A CA 1
ATOM 2145 C C . ALA A 1 275 ? 35.484 -30.926 -45.375 1.00 82.38 275 ALA A C 1
ATOM 2147 O O . ALA A 1 275 ? 35.873 -31.403 -46.443 1.00 82.38 275 ALA A O 1
ATOM 2148 N N . LEU A 1 276 ? 36.043 -31.220 -44.204 1.00 88.88 276 LEU A N 1
ATOM 2149 C CA . LEU A 1 276 ? 37.047 -32.259 -44.064 1.00 88.88 276 LEU A CA 1
ATOM 2150 C C . LEU A 1 276 ? 36.338 -33.593 -44.267 1.00 88.88 276 LEU A C 1
ATOM 2152 O O . LEU A 1 276 ? 35.396 -33.917 -43.538 1.00 88.88 276 LEU A O 1
ATOM 2156 N N . LEU A 1 277 ? 36.773 -34.355 -45.267 1.00 91.69 277 LEU A N 1
ATOM 2157 C CA . LEU A 1 277 ? 36.295 -35.713 -45.468 1.00 91.69 277 LEU A CA 1
ATOM 2158 C C . LEU A 1 277 ? 36.615 -36.529 -44.213 1.00 91.69 277 LEU A C 1
ATOM 2160 O O . LEU A 1 277 ? 37.749 -36.528 -43.727 1.00 91.69 277 LEU A O 1
ATOM 2164 N N . GLY A 1 278 ? 35.582 -37.170 -43.671 1.00 91.00 278 GLY A N 1
ATOM 2165 C CA . GLY A 1 278 ? 35.685 -38.019 -42.494 1.00 91.00 278 GLY A CA 1
ATOM 2166 C C . GLY A 1 278 ? 36.090 -39.452 -42.831 1.00 91.00 278 GLY A C 1
ATOM 2167 O O . GLY A 1 278 ? 36.548 -39.755 -43.936 1.00 91.00 278 GLY A O 1
ATOM 2168 N N . SER A 1 279 ? 35.892 -40.328 -41.851 1.00 91.88 279 SER A N 1
ATOM 2169 C CA . SER A 1 279 ? 36.011 -41.775 -42.018 1.00 91.88 279 SER A CA 1
ATOM 2170 C C . SER A 1 279 ? 34.700 -42.373 -42.529 1.00 91.88 279 SER A C 1
ATOM 2172 O O . SER A 1 279 ? 33.623 -41.926 -42.127 1.00 91.88 279 SER A O 1
ATOM 2174 N N . SER A 1 280 ? 34.787 -43.388 -43.390 1.00 92.25 280 SER A N 1
ATOM 2175 C CA . SER A 1 280 ? 33.637 -44.212 -43.799 1.00 92.25 280 SER A CA 1
ATOM 2176 C C . SER A 1 280 ? 33.474 -45.467 -42.927 1.00 92.25 280 SER A C 1
ATOM 2178 O O . SER A 1 280 ? 32.434 -46.126 -42.976 1.00 92.25 280 SER A O 1
ATOM 2180 N N . VAL A 1 281 ? 34.491 -45.785 -42.116 1.00 93.31 281 VAL A N 1
ATOM 2181 C CA . VAL A 1 281 ? 34.620 -47.043 -41.364 1.00 93.31 281 VAL A CA 1
ATOM 2182 C C . VAL A 1 281 ? 34.416 -46.852 -39.859 1.00 93.31 281 VAL A C 1
ATOM 2184 O O . VAL A 1 281 ? 33.874 -47.730 -39.188 1.00 93.31 281 VAL A O 1
ATOM 2187 N N . LEU A 1 282 ? 34.862 -45.725 -39.307 1.00 94.31 282 LEU A N 1
ATOM 2188 C CA . LEU A 1 282 ? 34.770 -45.410 -37.885 1.00 94.31 282 LEU A CA 1
ATOM 2189 C C . LEU A 1 282 ? 33.331 -45.057 -37.493 1.00 94.31 282 LEU A C 1
ATOM 2191 O O . LEU A 1 282 ? 32.572 -44.465 -38.261 1.00 94.31 282 LEU A O 1
ATOM 2195 N N . ALA A 1 283 ? 32.965 -45.399 -36.257 1.00 95.19 283 ALA A N 1
ATOM 2196 C CA . ALA A 1 283 ? 31.664 -45.058 -35.706 1.00 95.19 283 ALA A CA 1
ATOM 2197 C C . ALA A 1 283 ? 31.462 -43.527 -35.638 1.00 95.19 283 ALA A C 1
ATOM 2199 O O . ALA A 1 283 ? 32.431 -42.785 -35.449 1.00 95.19 283 ALA A O 1
ATOM 2200 N N . PRO A 1 284 ? 30.209 -43.034 -35.722 1.00 95.69 284 PRO A N 1
ATOM 2201 C CA . PRO A 1 284 ? 29.912 -41.602 -35.637 1.00 95.69 284 PRO A CA 1
ATOM 2202 C C . PRO A 1 284 ? 30.328 -40.940 -34.315 1.00 95.69 284 PRO A C 1
ATOM 2204 O O . PRO A 1 284 ? 30.535 -39.728 -34.282 1.00 95.69 284 PRO A O 1
ATOM 2207 N N . SER A 1 285 ? 30.444 -41.712 -33.233 1.00 95.69 285 SER A N 1
ATOM 2208 C CA . SER A 1 285 ? 30.817 -41.225 -31.903 1.00 95.69 285 SER A CA 1
ATOM 2209 C C . SER A 1 285 ? 31.435 -42.329 -31.043 1.00 95.69 285 SER A C 1
ATOM 2211 O O . SER A 1 285 ? 31.096 -43.501 -31.216 1.00 95.69 285 SER A O 1
ATOM 2213 N N . TYR A 1 286 ? 32.260 -41.937 -30.073 1.00 95.69 286 TYR A N 1
ATOM 2214 C CA . TYR A 1 286 ? 32.917 -42.811 -29.097 1.00 95.69 286 TYR A CA 1
ATOM 2215 C C . TYR A 1 286 ? 32.732 -42.264 -27.677 1.00 95.69 286 TYR A C 1
ATOM 2217 O O . TYR 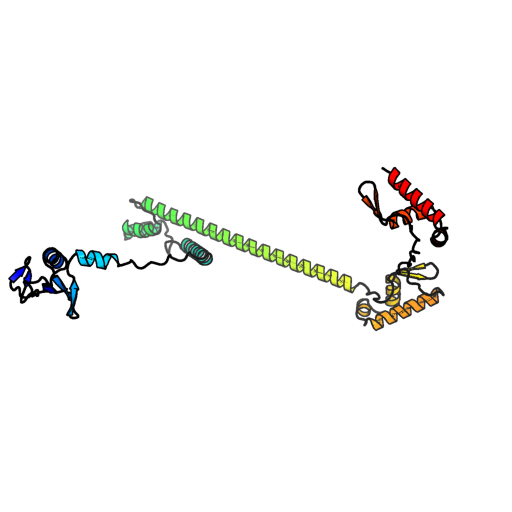A 1 286 ? 32.691 -41.053 -27.488 1.00 95.69 286 TYR A O 1
ATOM 2225 N N . GLU A 1 287 ? 32.640 -43.139 -26.677 1.00 95.31 287 GLU A N 1
ATOM 2226 C CA . GLU A 1 287 ? 32.715 -42.756 -25.260 1.00 95.31 287 GLU A CA 1
ATOM 2227 C C . GLU A 1 287 ? 34.160 -42.908 -24.784 1.00 95.31 287 GLU A C 1
ATOM 2229 O O . GLU A 1 287 ? 34.678 -44.023 -24.749 1.00 95.31 287 GLU A O 1
ATOM 2234 N N . ILE A 1 288 ? 34.808 -41.792 -24.448 1.00 93.88 288 ILE A N 1
ATOM 2235 C CA . ILE A 1 288 ? 36.208 -41.738 -24.006 1.00 93.88 288 ILE A CA 1
ATOM 2236 C C . ILE A 1 288 ? 36.251 -40.910 -22.721 1.00 93.88 288 ILE A C 1
ATOM 2238 O O . ILE A 1 288 ? 35.752 -39.783 -22.701 1.00 93.88 288 ILE A O 1
ATOM 2242 N N . ALA A 1 289 ? 36.791 -41.457 -21.628 1.00 90.56 289 ALA A N 1
ATOM 2243 C CA . ALA A 1 289 ? 36.861 -40.802 -20.319 1.00 90.56 289 ALA A CA 1
ATOM 2244 C C . ALA A 1 289 ? 35.513 -40.254 -19.799 1.00 90.56 289 ALA A C 1
ATOM 2246 O O . ALA A 1 289 ? 35.449 -39.196 -19.165 1.00 90.56 289 ALA A O 1
ATOM 2247 N N . GLY A 1 290 ? 34.410 -40.953 -20.095 1.00 92.94 290 GLY A N 1
ATOM 2248 C CA . GLY A 1 290 ? 33.052 -40.543 -19.714 1.00 92.94 290 GLY A CA 1
ATOM 2249 C C . GLY A 1 290 ? 32.509 -39.335 -20.487 1.00 92.94 290 GLY A C 1
ATOM 2250 O O . GLY A 1 290 ? 31.586 -38.670 -20.008 1.00 92.94 290 GLY A O 1
ATOM 2251 N N . LYS A 1 291 ? 33.097 -39.016 -21.645 1.00 94.62 291 LYS A N 1
ATOM 2252 C CA . LYS A 1 291 ? 32.602 -38.010 -22.585 1.00 94.62 291 LYS A CA 1
ATOM 2253 C C . LYS A 1 291 ? 32.350 -38.638 -23.951 1.00 94.62 291 LYS A C 1
ATOM 2255 O O . LYS A 1 291 ? 33.210 -39.324 -24.503 1.00 94.62 291 LYS A O 1
ATOM 2260 N N . THR A 1 292 ? 31.215 -38.287 -24.547 1.00 95.38 292 THR A N 1
ATOM 2261 C CA . THR A 1 292 ? 30.913 -38.610 -25.940 1.00 95.38 292 THR A CA 1
ATOM 2262 C C . THR A 1 292 ? 31.733 -37.717 -26.877 1.00 95.38 292 THR A C 1
ATOM 2264 O O . THR A 1 292 ? 31.442 -36.530 -27.020 1.00 95.38 292 THR A O 1
ATOM 2267 N N . VAL A 1 293 ? 32.736 -38.285 -27.541 1.00 96.06 293 VAL A N 1
ATOM 2268 C CA . VAL A 1 293 ? 33.541 -37.631 -28.581 1.00 96.06 293 VAL A CA 1
ATOM 2269 C C . VAL A 1 293 ? 32.936 -37.942 -29.948 1.00 96.06 293 VAL A C 1
ATOM 2271 O O . VAL A 1 293 ? 32.714 -39.105 -30.294 1.00 96.06 293 VAL A O 1
ATOM 2274 N N . GLN A 1 294 ? 32.655 -36.911 -30.744 1.00 97.38 294 GLN A N 1
ATOM 2275 C CA . GLN A 1 294 ? 32.072 -37.077 -32.084 1.00 97.38 294 GLN A CA 1
ATOM 2276 C C . GLN A 1 294 ? 33.159 -37.353 -33.132 1.00 97.38 294 GLN A C 1
ATOM 2278 O O . GLN A 1 294 ? 34.261 -36.814 -33.045 1.00 97.38 294 GLN A O 1
ATOM 2283 N N . LEU A 1 295 ? 32.843 -38.098 -34.197 1.00 95.62 295 LEU A N 1
ATOM 2284 C CA . LEU A 1 295 ? 33.787 -38.358 -35.294 1.00 95.62 295 LEU A CA 1
ATOM 2285 C C . LEU A 1 295 ? 34.332 -37.056 -35.901 1.00 95.62 295 LEU A C 1
ATOM 2287 O O . LEU A 1 295 ? 35.509 -36.969 -36.228 1.00 95.62 295 LEU A O 1
ATOM 2291 N N . GLY A 1 296 ? 33.510 -36.005 -35.977 1.00 94.81 296 GLY A N 1
ATOM 2292 C CA . GLY A 1 296 ? 33.957 -34.686 -36.432 1.00 94.81 296 GLY A CA 1
ATOM 2293 C C . GLY A 1 296 ? 35.041 -34.051 -35.549 1.00 94.81 296 GLY A C 1
ATOM 2294 O O . GLY A 1 296 ? 35.848 -33.266 -36.039 1.00 94.81 296 GLY A O 1
ATOM 2295 N N . GLU A 1 297 ? 35.099 -34.382 -34.258 1.00 94.62 297 GLU A N 1
ATOM 2296 C CA . GLU A 1 297 ? 36.163 -33.928 -33.354 1.00 94.62 297 GLU A CA 1
ATOM 2297 C C . GLU A 1 297 ? 37.460 -34.694 -33.594 1.00 94.62 297 GLU A C 1
ATOM 2299 O O . GLU A 1 297 ? 38.514 -34.068 -33.678 1.00 94.62 297 GLU A O 1
ATOM 2304 N N . ILE A 1 298 ? 37.365 -36.005 -33.820 1.00 95.50 298 ILE A N 1
ATOM 2305 C CA . ILE A 1 298 ? 38.505 -36.852 -34.197 1.00 95.50 298 ILE A CA 1
ATOM 2306 C C . ILE A 1 298 ? 39.082 -36.388 -35.540 1.00 95.50 298 ILE A C 1
ATOM 2308 O O . ILE A 1 298 ? 40.287 -36.199 -35.664 1.00 95.50 298 ILE A O 1
ATOM 2312 N N . VAL A 1 299 ? 38.227 -36.100 -36.528 1.00 96.56 299 VAL A N 1
ATOM 2313 C CA . VAL A 1 299 ? 38.652 -35.571 -37.837 1.00 96.56 299 VAL A CA 1
ATOM 2314 C C . VAL A 1 299 ? 39.369 -34.231 -37.691 1.00 96.56 299 VAL A C 1
ATOM 2316 O O . VAL A 1 299 ? 40.409 -34.026 -38.312 1.00 96.56 299 VAL A O 1
ATOM 2319 N N . ARG A 1 300 ? 38.872 -33.330 -36.834 1.00 94.12 300 ARG A N 1
ATOM 2320 C CA . ARG A 1 300 ? 39.553 -32.056 -36.554 1.00 94.12 300 ARG A CA 1
ATOM 2321 C C . ARG A 1 300 ? 40.892 -32.251 -35.841 1.00 94.12 300 ARG A C 1
ATOM 2323 O O . ARG A 1 300 ? 41.845 -31.557 -36.187 1.00 94.12 300 ARG A O 1
ATOM 2330 N N . GLY A 1 301 ? 40.976 -33.173 -34.882 1.00 94.94 301 GLY A N 1
ATOM 2331 C CA . GLY A 1 301 ? 42.217 -33.499 -34.172 1.00 94.94 301 GLY A CA 1
ATOM 2332 C C . GLY A 1 301 ? 43.279 -34.084 -35.103 1.00 94.94 301 GLY A C 1
ATOM 2333 O O . GLY A 1 301 ? 44.415 -33.609 -35.134 1.00 94.94 301 GLY A O 1
ATOM 2334 N N . ALA A 1 302 ? 42.882 -35.038 -35.945 1.00 95.88 302 ALA A N 1
ATOM 2335 C CA . ALA A 1 302 ? 43.760 -35.660 -36.927 1.00 95.88 302 ALA A CA 1
ATOM 2336 C C . ALA A 1 302 ? 44.210 -34.657 -38.000 1.00 95.88 302 ALA A C 1
ATOM 2338 O O . ALA A 1 302 ? 45.392 -34.603 -38.332 1.00 95.88 302 ALA A O 1
ATOM 2339 N N . PHE A 1 303 ? 43.303 -33.803 -38.487 1.00 95.50 303 PHE A N 1
ATOM 2340 C CA . PHE A 1 303 ? 43.638 -32.736 -39.432 1.00 95.50 303 PHE A CA 1
ATOM 2341 C C . PHE A 1 303 ? 44.628 -31.721 -38.841 1.00 95.50 303 PHE A C 1
ATOM 2343 O O . PHE A 1 303 ? 45.581 -31.322 -39.510 1.00 95.50 303 PHE A O 1
ATOM 2350 N N . ALA A 1 304 ? 44.451 -31.341 -37.571 1.00 94.31 304 ALA A N 1
ATOM 2351 C CA . ALA A 1 304 ? 45.386 -30.460 -36.876 1.00 94.31 304 ALA A CA 1
ATOM 2352 C C . ALA A 1 304 ? 46.785 -31.089 -36.748 1.00 94.31 304 ALA A C 1
ATOM 2354 O O . ALA A 1 304 ? 47.783 -30.388 -36.903 1.00 94.31 304 ALA A O 1
ATOM 2355 N N . THR A 1 305 ? 46.857 -32.404 -36.519 1.00 94.00 305 THR A N 1
ATOM 2356 C CA . THR A 1 305 ? 48.122 -33.156 -36.461 1.00 94.00 305 THR A CA 1
ATOM 2357 C C . THR A 1 305 ? 48.751 -33.336 -37.850 1.00 94.00 305 THR A C 1
ATOM 2359 O O . THR A 1 305 ? 49.973 -33.301 -37.974 1.00 94.00 305 THR A O 1
ATOM 2362 N N . PHE A 1 306 ? 47.942 -33.472 -38.905 1.00 95.81 306 PHE A N 1
ATOM 2363 C CA . PHE A 1 306 ? 48.403 -33.558 -40.295 1.00 95.81 306 PHE A CA 1
ATOM 2364 C C . PHE A 1 306 ? 49.095 -32.269 -40.772 1.00 95.81 306 PHE A C 1
ATOM 2366 O O . PHE A 1 306 ? 50.068 -32.337 -41.520 1.00 95.81 306 PHE A O 1
ATOM 2373 N N . GLY A 1 307 ? 48.618 -31.096 -40.336 1.00 90.19 307 GLY A N 1
ATOM 2374 C CA . GLY A 1 307 ? 49.287 -29.807 -40.567 1.00 90.19 307 GLY A CA 1
ATOM 2375 C C . GLY A 1 307 ? 49.250 -29.276 -42.011 1.00 90.19 307 GLY A C 1
ATOM 2376 O O . GLY A 1 307 ? 49.974 -28.333 -42.327 1.00 90.19 307 GLY A O 1
ATOM 2377 N N . GLY A 1 308 ? 48.433 -29.866 -42.890 1.00 90.25 308 GLY A N 1
ATOM 2378 C CA . GLY A 1 308 ? 48.247 -29.439 -44.284 1.00 90.25 308 GLY A CA 1
ATOM 2379 C C . GLY A 1 308 ? 46.999 -28.576 -44.526 1.00 90.25 308 GLY A C 1
ATOM 2380 O O . GLY A 1 308 ? 46.294 -28.182 -43.599 1.00 90.25 308 GLY A O 1
ATOM 2381 N N . THR A 1 309 ? 46.713 -28.279 -45.797 1.00 91.12 309 THR A N 1
ATOM 2382 C CA . THR A 1 309 ? 45.458 -27.623 -46.211 1.00 91.12 309 THR A CA 1
ATOM 2383 C C . THR A 1 309 ? 44.304 -28.630 -46.261 1.00 91.12 309 THR A C 1
ATOM 2385 O O . THR A 1 309 ? 44.537 -29.837 -46.365 1.00 91.12 309 THR A O 1
ATOM 2388 N N . ALA A 1 310 ? 43.052 -28.161 -46.205 1.00 89.88 310 ALA A N 1
ATOM 2389 C CA . ALA A 1 310 ? 41.890 -29.050 -46.292 1.00 89.88 310 ALA A CA 1
ATOM 2390 C C . ALA A 1 310 ? 41.797 -29.749 -47.663 1.00 89.88 310 ALA A C 1
ATOM 2392 O O . ALA A 1 310 ? 41.470 -30.932 -47.707 1.00 89.88 310 ALA A O 1
ATOM 2393 N N . ASP A 1 311 ? 42.220 -29.098 -48.752 1.00 90.31 311 ASP A N 1
ATOM 2394 C CA . ASP A 1 311 ? 42.422 -29.756 -50.051 1.00 90.31 311 ASP A CA 1
ATOM 2395 C C . ASP A 1 311 ? 43.437 -30.909 -49.986 1.00 90.31 311 ASP A C 1
ATOM 2397 O O . ASP A 1 311 ? 43.170 -31.997 -50.495 1.00 90.31 311 ASP A O 1
ATOM 2401 N N . ALA A 1 312 ? 44.586 -30.707 -49.328 1.00 93.00 312 ALA A N 1
ATOM 2402 C CA . ALA A 1 312 ? 45.597 -31.754 -49.181 1.00 93.00 312 ALA A CA 1
ATOM 2403 C C . ALA A 1 312 ? 45.086 -32.929 -48.333 1.00 93.00 312 ALA A C 1
ATOM 2405 O O . ALA A 1 312 ? 45.362 -34.080 -48.656 1.00 93.00 312 ALA A O 1
ATOM 2406 N N . TRP A 1 313 ? 44.302 -32.646 -47.288 1.00 95.12 313 TRP A N 1
ATOM 2407 C CA . TRP A 1 313 ? 43.629 -33.661 -46.472 1.00 95.12 313 TRP A CA 1
ATOM 2408 C C . TRP A 1 313 ? 42.583 -34.446 -47.269 1.00 95.12 313 TRP A C 1
ATOM 2410 O O . TRP A 1 313 ? 42.544 -35.675 -47.226 1.00 95.12 313 TRP A O 1
ATOM 2420 N N . ASN A 1 314 ? 41.750 -33.743 -48.035 1.00 94.06 314 ASN A N 1
ATOM 2421 C CA . ASN A 1 314 ? 40.700 -34.351 -48.846 1.00 94.06 314 ASN A CA 1
ATOM 2422 C C . ASN A 1 314 ? 41.264 -35.154 -50.029 1.00 94.06 314 ASN A C 1
ATOM 2424 O O . ASN A 1 314 ? 40.612 -36.092 -50.485 1.00 94.06 314 ASN A O 1
ATOM 2428 N N . ALA A 1 315 ? 42.478 -34.829 -50.483 1.00 94.50 315 ALA A N 1
ATOM 2429 C CA . ALA A 1 315 ? 43.206 -35.564 -51.512 1.00 94.50 315 ALA A CA 1
ATOM 2430 C C . ALA A 1 315 ? 43.957 -36.807 -50.993 1.00 94.50 315 ALA A C 1
ATOM 2432 O O . ALA A 1 315 ? 44.462 -37.580 -51.810 1.00 94.50 315 ALA A O 1
ATOM 2433 N N . LEU A 1 316 ? 44.049 -37.022 -49.672 1.00 95.44 316 LEU A N 1
ATOM 2434 C CA . LEU A 1 316 ? 44.635 -38.249 -49.127 1.00 95.44 316 LEU A CA 1
ATOM 2435 C C . LEU A 1 316 ? 43.849 -39.473 -49.605 1.00 95.44 316 LEU A C 1
ATOM 2437 O O . LEU A 1 316 ? 42.614 -39.471 -49.629 1.00 95.44 316 LEU A O 1
ATOM 2441 N N . ALA A 1 317 ? 44.578 -40.542 -49.937 1.00 95.94 317 ALA A N 1
ATOM 2442 C CA . ALA A 1 317 ? 43.969 -41.849 -50.139 1.00 95.94 317 ALA A CA 1
ATOM 2443 C C . ALA A 1 317 ? 43.177 -42.234 -48.882 1.00 95.94 317 ALA A C 1
ATOM 2445 O O . ALA A 1 317 ? 43.627 -41.972 -47.765 1.00 95.94 317 ALA A O 1
ATOM 2446 N N . GLU A 1 318 ? 42.007 -42.850 -49.066 1.00 95.06 318 GLU A N 1
ATOM 2447 C CA . GLU A 1 318 ? 41.093 -43.165 -47.962 1.00 95.06 318 GLU A CA 1
ATOM 2448 C C . GLU A 1 318 ? 41.799 -43.952 -46.853 1.00 95.06 318 GLU A C 1
ATOM 2450 O O . GLU A 1 318 ? 41.712 -43.562 -45.699 1.00 95.06 318 GLU A O 1
ATOM 2455 N N . GLU A 1 319 ? 42.608 -44.952 -47.205 1.00 95.44 319 GLU A N 1
ATOM 2456 C CA . GLU A 1 319 ? 43.404 -45.741 -46.255 1.00 95.44 319 GLU A CA 1
ATOM 2457 C C . GLU A 1 319 ? 44.371 -44.882 -45.419 1.00 95.44 319 GLU A C 1
ATOM 2459 O O . GLU A 1 319 ? 44.373 -44.967 -4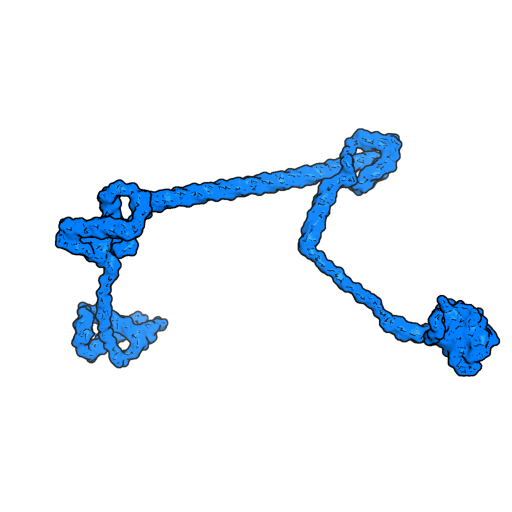4.195 1.00 95.44 319 GLU A O 1
ATOM 2464 N N . ALA A 1 320 ? 45.113 -43.967 -46.052 1.00 95.62 320 ALA A N 1
ATOM 2465 C CA . ALA A 1 320 ? 46.032 -43.072 -45.345 1.00 95.62 320 ALA A CA 1
ATOM 2466 C C . ALA A 1 320 ? 45.294 -42.094 -44.415 1.00 95.62 320 ALA A C 1
ATOM 2468 O O . ALA A 1 320 ? 45.798 -41.731 -43.352 1.00 95.62 320 ALA A O 1
ATOM 2469 N N . ARG A 1 321 ? 44.089 -41.662 -44.805 1.00 96.81 321 ARG A N 1
ATOM 2470 C CA . ARG A 1 321 ? 43.232 -40.821 -43.963 1.00 96.81 321 ARG A CA 1
ATOM 2471 C C . ARG A 1 321 ? 42.677 -41.610 -42.776 1.00 96.81 321 ARG A C 1
ATOM 2473 O O . ARG A 1 321 ? 42.690 -41.096 -41.662 1.00 96.81 321 ARG A O 1
ATOM 2480 N N . GLU A 1 322 ? 42.229 -42.843 -42.993 1.00 96.69 322 GLU A N 1
ATOM 2481 C CA . GLU A 1 322 ? 41.756 -43.741 -41.932 1.00 96.69 322 GLU A CA 1
ATOM 2482 C C . GLU A 1 322 ? 42.853 -44.032 -40.901 1.00 96.69 322 GLU A C 1
ATOM 2484 O O . GLU A 1 322 ? 42.584 -43.998 -39.701 1.00 96.69 322 GLU A O 1
ATOM 2489 N N . ASP A 1 323 ? 44.097 -44.239 -41.339 1.00 96.94 323 ASP A N 1
ATOM 2490 C CA . ASP A 1 323 ? 45.230 -44.469 -40.437 1.00 96.94 323 ASP A CA 1
ATOM 2491 C C . ASP A 1 323 ? 45.503 -43.262 -39.530 1.00 96.94 323 ASP A C 1
ATOM 2493 O O . ASP A 1 323 ? 45.710 -43.424 -38.327 1.00 96.94 323 ASP A O 1
ATOM 2497 N N . LEU A 1 324 ? 45.431 -42.038 -40.067 1.00 97.00 324 LEU A N 1
ATOM 2498 C CA . LEU A 1 324 ? 45.564 -40.813 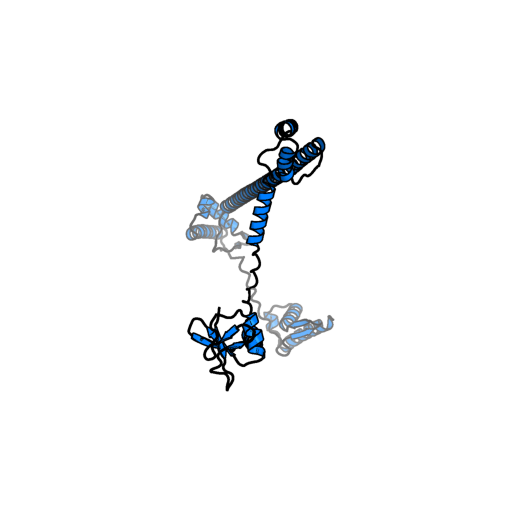-39.269 1.00 97.00 324 LEU A CA 1
ATOM 2499 C C . LEU A 1 324 ? 44.402 -40.630 -38.284 1.00 97.00 324 LEU A C 1
ATOM 2501 O O . LEU A 1 324 ? 44.613 -40.177 -37.159 1.00 97.00 324 LEU A O 1
ATOM 2505 N N . LEU A 1 325 ? 43.179 -40.988 -38.685 1.00 97.44 325 LEU A N 1
ATOM 2506 C CA . LEU A 1 325 ? 42.006 -40.916 -37.811 1.00 97.44 325 LEU A CA 1
ATOM 2507 C C . LEU A 1 325 ? 42.074 -41.942 -36.676 1.00 97.44 325 LEU A C 1
ATOM 2509 O O . LEU A 1 325 ? 41.726 -41.615 -35.542 1.00 97.44 325 LEU A O 1
ATOM 2513 N N . ARG A 1 326 ? 42.556 -43.157 -36.954 1.00 97.12 326 ARG A N 1
ATOM 2514 C CA . ARG A 1 326 ? 42.803 -44.179 -35.927 1.00 97.12 326 ARG A CA 1
ATOM 2515 C C . ARG A 1 326 ? 43.916 -43.769 -34.980 1.00 97.12 326 ARG A C 1
ATOM 2517 O O . ARG A 1 326 ? 43.736 -43.895 -33.778 1.00 97.12 326 ARG A O 1
ATOM 2524 N N . LEU A 1 327 ? 45.007 -43.211 -35.500 1.00 97.00 327 LEU A N 1
ATOM 2525 C CA . LEU A 1 327 ? 46.099 -42.703 -34.673 1.00 97.00 327 LEU A CA 1
ATOM 2526 C C . LEU A 1 327 ? 45.612 -41.618 -33.700 1.00 97.00 327 LEU A C 1
ATOM 2528 O O . LEU A 1 327 ? 46.003 -41.608 -32.534 1.00 97.00 327 LEU A O 1
ATOM 2532 N N . GLU A 1 328 ? 44.743 -40.718 -34.163 1.00 97.19 328 GLU A N 1
ATOM 2533 C CA . GLU A 1 328 ? 44.142 -39.694 -33.308 1.00 97.19 328 GLU A CA 1
ATOM 2534 C C . GLU A 1 328 ? 43.173 -40.294 -32.280 1.00 97.19 328 GLU A C 1
ATOM 2536 O O . GLU A 1 328 ? 43.187 -39.888 -31.118 1.00 97.19 328 GLU A O 1
ATOM 2541 N N . LEU A 1 329 ? 42.360 -41.278 -32.672 1.00 96.44 329 LEU A N 1
ATOM 2542 C CA . LEU A 1 329 ? 41.476 -41.988 -31.747 1.00 96.44 329 LEU A CA 1
ATOM 2543 C C . LEU A 1 329 ? 42.275 -42.724 -30.660 1.00 96.44 329 LEU A C 1
ATOM 2545 O O . LEU A 1 329 ? 41.964 -42.583 -29.480 1.00 96.44 329 LEU A O 1
ATOM 2549 N N . ASP A 1 330 ? 43.337 -43.436 -31.036 1.00 96.69 330 ASP A N 1
ATOM 2550 C CA . ASP A 1 330 ? 44.238 -44.118 -30.104 1.00 96.69 330 ASP A CA 1
ATOM 2551 C C . ASP A 1 330 ? 44.901 -43.117 -29.152 1.00 96.69 330 ASP A C 1
ATOM 2553 O O . ASP A 1 330 ? 44.979 -43.357 -27.947 1.00 96.69 330 ASP A O 1
ATOM 2557 N N . ARG A 1 331 ? 45.315 -41.948 -29.659 1.00 96.62 331 ARG A N 1
ATOM 2558 C CA . ARG A 1 331 ? 45.852 -40.864 -28.825 1.00 96.62 331 ARG A CA 1
ATOM 2559 C C . ARG A 1 331 ? 44.843 -40.397 -27.776 1.00 96.62 331 ARG A C 1
ATOM 2561 O O . ARG A 1 331 ? 45.234 -40.157 -26.637 1.00 96.62 331 ARG A O 1
ATOM 2568 N N . LEU A 1 332 ? 43.571 -40.255 -28.148 1.00 95.25 332 LEU A N 1
ATOM 2569 C CA . LEU A 1 332 ? 42.509 -39.844 -27.225 1.00 95.25 332 LEU A CA 1
ATOM 2570 C C . LEU A 1 332 ? 42.195 -40.926 -26.187 1.00 95.25 332 LEU A C 1
ATOM 2572 O O . LEU A 1 332 ? 41.934 -40.585 -25.038 1.00 95.25 332 LEU A O 1
ATOM 2576 N N . LEU A 1 333 ? 42.262 -42.203 -26.567 1.00 93.62 333 LEU A N 1
ATOM 2577 C CA . LEU A 1 333 ? 42.063 -43.332 -25.654 1.00 93.62 333 LEU A CA 1
ATOM 2578 C C . LEU A 1 333 ? 43.216 -43.491 -24.649 1.00 93.62 333 LEU A C 1
ATOM 2580 O O . LEU A 1 333 ? 42.981 -43.886 -23.514 1.00 93.62 333 LEU A O 1
ATOM 2584 N N . VAL A 1 334 ? 44.455 -43.183 -25.048 1.00 90.06 334 VAL A N 1
ATOM 2585 C CA . VAL A 1 334 ? 45.653 -43.290 -24.187 1.00 90.06 334 VAL A CA 1
ATOM 2586 C C . VAL A 1 334 ? 45.840 -42.071 -23.275 1.00 90.06 334 VAL A C 1
ATOM 2588 O O . VAL A 1 334 ? 46.614 -42.131 -22.327 1.00 90.06 334 VAL A O 1
ATOM 2591 N N . ALA A 1 335 ? 45.150 -40.959 -23.536 1.00 79.19 335 ALA A N 1
ATOM 2592 C CA . ALA A 1 335 ? 45.219 -39.757 -22.704 1.00 79.19 335 ALA A CA 1
ATOM 2593 C C . ALA A 1 335 ? 44.432 -39.859 -21.370 1.00 79.19 335 ALA A C 1
ATOM 2595 O O . ALA A 1 335 ? 44.335 -38.853 -20.661 1.00 79.19 335 ALA A O 1
ATOM 2596 N N . GLU A 1 336 ? 43.889 -41.042 -21.042 1.00 60.53 336 GLU A N 1
ATOM 2597 C CA . GLU A 1 336 ? 43.385 -41.445 -19.711 1.00 60.53 336 GLU A CA 1
ATOM 2598 C C . GLU A 1 336 ? 44.519 -41.808 -18.736 1.00 60.53 336 GLU A C 1
ATOM 2600 O O . GLU A 1 336 ? 44.415 -41.401 -17.554 1.00 60.53 336 GLU A O 1
#

Radius of gyration: 56.4 Å; chains: 1; bounding box: 126×72×106 Å